Protein AF-A0A6G1L1Z7-F1 (afdb_monomer)

Solvent-accessible surface area (backbone atoms only — not comparable to full-atom values): 13722 Å² total; per-residue (Å²): 134,85,86,72,78,58,72,73,43,71,79,92,41,74,68,27,50,48,53,51,44,67,66,32,68,73,22,75,42,75,43,45,49,78,70,51,66,79,45,85,76,69,54,38,60,37,87,100,38,77,62,28,28,44,32,25,37,35,35,29,55,52,51,46,53,51,53,53,50,53,50,50,61,66,66,78,62,77,57,76,72,63,57,79,75,38,98,73,37,77,60,56,53,51,36,52,49,52,49,51,50,52,52,49,44,67,71,71,45,50,70,43,73,34,27,30,45,69,41,87,88,78,69,44,81,40,76,48,90,83,59,86,71,89,75,79,77,58,65,67,56,51,52,58,47,70,76,60,64,85,87,63,92,75,70,90,84,61,79,71,87,76,59,97,82,64,84,63,75,75,85,77,80,89,78,80,83,88,83,75,72,54,85,84,43,44,70,62,48,56,58,52,62,76,76,54,56,79,79,57,54,59,60,61,74,77,49,89,83,62,97,79,80,74,136

Sequence (215 aa):
MDYSKTKFQGRPSAKNNEAWSDLILRGLTRISADEAAPMHNKTMPIPDDPEHYIISLAVFHQLHCLNAIRFAVWNETMDVEKEAQHHETKISHLDHCVDLLRQALMCAADITPFVWARDPRDGKLHGITTTAHTCRDWDPIEQWAANRPIVTGFNVTKPIETDPLGWGGFQYVMDYGEITDWEAQRDDYEAWAKVKTHEQHLRGHVGYLDKTNYP

Radius of gyration: 23.26 Å; Cα contacts (8 Å, |Δi|>4): 171; chains: 1; bounding box: 53×42×66 Å

InterPro domains:
  IPR021765 Mycotoxin biosynthesis protein UstYa-like [PF11807] (4-147)
  IPR021765 Mycotoxin biosynthesis protein UstYa-like [PTHR33365] (5-148)

Structure (mmCIF, N/CA/C/O backbone):
data_AF-A0A6G1L1Z7-F1
#
_entry.id   AF-A0A6G1L1Z7-F1
#
loop_
_atom_site.group_PDB
_atom_site.id
_atom_site.type_symbol
_atom_site.label_atom_id
_atom_site.label_alt_id
_atom_site.label_comp_id
_atom_site.label_asym_id
_atom_site.label_entity_id
_atom_site.label_seq_id
_atom_site.pdbx_PDB_ins_code
_atom_site.Cartn_x
_atom_site.Cartn_y
_atom_site.Cartn_z
_atom_site.occupancy
_atom_site.B_iso_or_equiv
_atom_site.auth_seq_id
_atom_site.auth_comp_id
_atom_site.auth_asym_id
_atom_site.auth_atom_id
_atom_site.pdbx_PDB_model_num
ATOM 1 N N . MET A 1 1 ? 6.581 14.123 -21.868 1.00 44.91 1 MET A N 1
ATOM 2 C CA . MET A 1 1 ? 6.444 13.390 -20.593 1.00 44.91 1 MET A CA 1
ATOM 3 C C . MET A 1 1 ? 7.393 14.027 -19.598 1.00 44.91 1 MET A C 1
ATOM 5 O O . MET A 1 1 ? 8.457 14.470 -20.014 1.00 44.91 1 MET A O 1
ATOM 9 N N . ASP A 1 2 ? 6.972 14.168 -18.346 1.00 45.50 2 ASP A N 1
ATOM 10 C CA . ASP A 1 2 ? 7.809 14.713 -17.277 1.00 45.50 2 ASP A CA 1
ATOM 11 C C . ASP A 1 2 ? 8.611 13.567 -16.644 1.00 45.50 2 ASP A C 1
ATOM 13 O O . ASP A 1 2 ? 8.021 12.606 -16.159 1.00 45.50 2 ASP A O 1
ATOM 17 N N . TYR A 1 3 ? 9.941 13.655 -16.697 1.00 56.62 3 TYR A N 1
ATOM 18 C CA . TYR A 1 3 ? 10.864 12.685 -16.089 1.00 56.62 3 TYR A CA 1
ATOM 19 C C . TYR A 1 3 ? 11.348 13.144 -14.705 1.00 56.62 3 TYR A C 1
ATOM 21 O O . TYR A 1 3 ? 12.321 12.612 -14.166 1.00 56.62 3 TYR A O 1
ATOM 29 N N . SER A 1 4 ? 10.717 14.175 -14.133 1.00 68.38 4 SER A N 1
ATOM 30 C CA . SER A 1 4 ? 11.064 14.675 -12.812 1.00 68.38 4 SER A CA 1
ATOM 31 C C . SER A 1 4 ? 10.709 13.663 -11.719 1.00 68.38 4 SER A C 1
ATOM 33 O O . SER A 1 4 ? 9.684 12.981 -11.755 1.00 68.38 4 SER A O 1
ATOM 35 N N . LYS A 1 5 ? 11.587 13.559 -10.716 1.00 79.44 5 LYS A N 1
ATOM 36 C CA . LYS A 1 5 ? 11.330 12.750 -9.521 1.00 79.44 5 LYS A CA 1
ATOM 37 C C . LYS A 1 5 ? 10.177 13.357 -8.726 1.00 79.44 5 LYS A C 1
ATOM 39 O O . LYS A 1 5 ? 10.155 14.567 -8.480 1.00 79.44 5 LYS A O 1
ATOM 44 N N . THR A 1 6 ? 9.265 12.521 -8.240 1.00 88.38 6 THR A N 1
ATOM 45 C CA . THR A 1 6 ? 8.214 12.970 -7.323 1.00 88.38 6 THR A CA 1
ATOM 46 C C . THR A 1 6 ? 8.798 13.342 -5.957 1.00 88.38 6 THR A C 1
ATOM 48 O O . THR A 1 6 ? 9.917 12.972 -5.597 1.00 88.38 6 THR A O 1
ATOM 51 N N . LYS A 1 7 ? 8.016 14.049 -5.130 1.00 91.94 7 LYS A N 1
ATOM 52 C CA . LYS A 1 7 ? 8.428 14.423 -3.762 1.00 91.94 7 LYS A CA 1
ATOM 53 C C . LYS A 1 7 ? 8.667 13.231 -2.816 1.00 91.94 7 LYS A C 1
ATOM 55 O O . LYS A 1 7 ? 9.134 13.450 -1.702 1.00 91.94 7 LYS A O 1
ATOM 60 N N . PHE A 1 8 ? 8.312 12.012 -3.227 1.00 91.19 8 PHE A N 1
ATOM 61 C CA . PHE A 1 8 ? 8.441 10.781 -2.438 1.00 91.19 8 PHE A CA 1
ATOM 62 C C . PHE A 1 8 ? 9.720 9.993 -2.748 1.00 91.19 8 PHE A C 1
ATOM 64 O O . PHE A 1 8 ? 10.083 9.104 -1.975 1.00 91.19 8 PHE A O 1
ATOM 71 N N . GLN A 1 9 ? 10.391 10.337 -3.847 1.00 87.75 9 GLN A N 1
ATOM 72 C CA . GLN A 1 9 ? 11.598 9.687 -4.346 1.00 87.75 9 GLN A CA 1
ATOM 73 C C . GLN A 1 9 ? 12.880 10.288 -3.745 1.00 87.75 9 GLN A C 1
ATOM 75 O O . GLN A 1 9 ? 12.882 11.357 -3.120 1.00 87.75 9 GLN A O 1
ATOM 80 N N . GLY A 1 10 ? 13.990 9.594 -3.967 1.00 83.75 10 GLY A N 1
ATOM 81 C CA . GLY A 1 10 ? 15.336 9.955 -3.553 1.00 83.75 10 GLY A CA 1
ATOM 82 C C . GLY A 1 10 ? 15.689 9.517 -2.134 1.00 83.75 10 GLY A C 1
ATOM 83 O O . GLY A 1 10 ? 14.838 9.101 -1.336 1.00 83.75 10 GLY A O 1
ATOM 84 N N . ARG A 1 11 ? 16.979 9.681 -1.809 1.00 84.25 11 ARG A N 1
ATOM 85 C CA . ARG A 1 11 ? 17.544 9.345 -0.499 1.00 84.25 11 ARG A CA 1
ATOM 86 C C . ARG A 1 11 ? 16.689 9.926 0.630 1.00 84.25 11 ARG A C 1
ATOM 88 O O . ARG A 1 11 ? 16.252 11.079 0.515 1.00 84.25 11 ARG A O 1
ATOM 95 N N . PRO A 1 12 ? 16.440 9.175 1.720 1.00 86.81 12 PRO A N 1
ATOM 96 C CA . PRO A 1 12 ? 15.747 9.697 2.883 1.00 86.81 12 PRO A CA 1
ATOM 97 C C . PRO A 1 12 ? 16.310 11.042 3.333 1.00 86.81 12 PRO A C 1
ATOM 99 O O . PRO A 1 12 ? 17.492 11.185 3.632 1.00 86.81 12 PRO A O 1
ATOM 102 N N . SER A 1 13 ? 15.434 12.037 3.334 1.00 85.12 13 SER A N 1
ATOM 103 C CA . SER A 1 13 ? 15.688 13.433 3.663 1.00 85.12 13 SER A CA 1
ATOM 104 C C . SER A 1 13 ? 14.514 13.957 4.483 1.00 85.12 13 SER A C 1
ATOM 106 O O . SER A 1 13 ? 13.432 13.372 4.464 1.00 85.12 13 SER A O 1
ATOM 108 N N . ALA A 1 14 ? 14.689 15.080 5.180 1.00 87.06 14 ALA A N 1
ATOM 109 C CA . ALA A 1 14 ? 13.599 15.677 5.954 1.00 87.06 14 ALA A CA 1
ATOM 110 C C . ALA A 1 14 ? 12.336 15.892 5.094 1.00 87.06 14 ALA A C 1
ATOM 112 O O . ALA A 1 14 ? 11.250 15.477 5.482 1.00 87.06 14 ALA A O 1
ATOM 113 N N . LYS A 1 15 ? 12.505 16.427 3.877 1.00 88.62 15 LYS A N 1
ATOM 114 C CA . LYS A 1 15 ? 11.406 16.751 2.958 1.00 88.62 15 LYS A CA 1
ATOM 115 C C . LYS A 1 15 ? 10.608 15.525 2.508 1.00 88.62 15 LYS A C 1
ATOM 117 O O . LYS A 1 15 ? 9.382 15.538 2.557 1.00 88.62 15 LYS A O 1
ATOM 122 N N . ASN A 1 16 ? 11.276 14.477 2.021 1.00 90.38 16 ASN A N 1
ATOM 123 C CA . ASN A 1 16 ? 10.544 13.299 1.546 1.00 90.38 16 ASN A CA 1
ATOM 124 C C . ASN A 1 16 ? 10.035 12.439 2.713 1.00 90.38 16 ASN A C 1
ATOM 126 O O . ASN A 1 16 ? 8.958 11.863 2.600 1.00 90.38 16 ASN A O 1
ATOM 130 N N . ASN A 1 17 ? 10.717 12.419 3.862 1.00 90.69 17 ASN A N 1
ATOM 131 C CA . ASN A 1 17 ? 10.216 11.745 5.061 1.00 90.69 17 ASN A CA 1
ATOM 132 C C . ASN A 1 17 ? 8.958 12.422 5.620 1.00 90.69 17 ASN A C 1
ATOM 134 O O . ASN A 1 17 ? 8.046 11.722 6.057 1.00 90.69 17 ASN A O 1
ATOM 138 N N . GLU A 1 18 ? 8.878 13.752 5.569 1.00 92.94 18 GLU A N 1
ATOM 139 C CA . GLU A 1 18 ? 7.664 14.504 5.904 1.00 92.94 18 GLU A CA 1
ATOM 140 C C . GLU A 1 18 ? 6.529 14.154 4.936 1.00 92.94 18 GLU A C 1
ATOM 142 O O . GLU A 1 18 ? 5.460 13.741 5.374 1.00 92.94 18 GLU A O 1
ATOM 147 N N . ALA A 1 19 ? 6.789 14.174 3.622 1.00 94.44 19 ALA A N 1
ATOM 148 C CA . ALA A 1 19 ? 5.785 13.805 2.624 1.00 94.44 19 ALA A CA 1
ATOM 149 C C . ALA A 1 19 ? 5.227 12.382 2.828 1.00 94.44 19 ALA A C 1
ATOM 151 O O . ALA A 1 19 ? 4.020 12.172 2.700 1.00 94.44 19 ALA A O 1
ATOM 152 N N . TRP A 1 20 ? 6.088 11.409 3.147 1.00 94.25 20 TRP A N 1
ATOM 153 C CA . TRP A 1 20 ? 5.675 10.045 3.495 1.00 94.25 20 TRP A CA 1
ATOM 154 C C . TRP A 1 20 ? 4.895 9.990 4.813 1.00 94.25 20 TRP A C 1
ATOM 156 O O . TRP A 1 20 ? 3.874 9.308 4.886 1.00 94.25 20 TRP A O 1
ATOM 166 N N . SER A 1 21 ? 5.338 10.721 5.836 1.00 91.81 21 SER A N 1
ATOM 167 C CA . SER A 1 21 ? 4.656 10.770 7.134 1.00 91.81 21 SER A CA 1
ATOM 168 C C . SER A 1 21 ? 3.247 11.338 6.993 1.00 91.81 21 SER A C 1
ATOM 170 O O . SER A 1 21 ? 2.299 10.693 7.428 1.00 91.81 21 SER A O 1
ATOM 172 N N . ASP A 1 22 ? 3.081 12.465 6.301 1.00 91.94 22 ASP A N 1
ATOM 173 C CA . ASP A 1 22 ? 1.775 13.089 6.047 1.00 91.94 22 ASP A CA 1
ATOM 174 C C . ASP A 1 22 ? 0.797 12.152 5.333 1.00 91.94 22 ASP A C 1
ATOM 176 O O . ASP A 1 22 ? -0.411 12.178 5.587 1.00 91.94 22 ASP A O 1
ATOM 180 N N . LEU A 1 23 ? 1.321 11.326 4.424 1.00 91.38 23 LEU A N 1
ATOM 181 C CA . LEU A 1 23 ? 0.537 10.352 3.677 1.00 91.38 23 LEU A CA 1
ATOM 182 C C . LEU A 1 23 ? 0.049 9.201 4.574 1.00 91.38 23 LEU A C 1
ATOM 184 O O . LEU A 1 23 ? -1.088 8.759 4.428 1.00 91.38 23 LEU A O 1
ATOM 188 N N . ILE A 1 24 ? 0.890 8.728 5.499 1.00 89.69 24 ILE A N 1
ATOM 189 C CA . ILE A 1 24 ? 0.627 7.545 6.338 1.00 89.69 24 ILE A CA 1
ATOM 190 C C . ILE A 1 24 ? -0.120 7.898 7.632 1.00 89.69 24 ILE A C 1
ATOM 192 O O . ILE A 1 24 ? -0.931 7.104 8.106 1.00 89.69 24 ILE A O 1
ATOM 196 N N . LEU A 1 25 ? 0.122 9.081 8.209 1.00 78.75 25 LEU A N 1
ATOM 197 C CA . LEU A 1 25 ? -0.394 9.503 9.524 1.00 78.75 25 LEU A CA 1
ATOM 198 C C . LEU A 1 25 ? -1.925 9.482 9.626 1.00 78.75 25 LEU A C 1
ATOM 200 O O . LEU A 1 25 ? -2.470 9.395 10.721 1.00 78.75 25 LEU A O 1
ATOM 204 N N . ARG A 1 26 ? -2.625 9.503 8.490 1.00 76.25 26 ARG A N 1
ATOM 205 C CA . ARG A 1 26 ? -4.090 9.407 8.406 1.00 76.25 26 ARG A CA 1
ATOM 206 C C . ARG A 1 26 ? -4.620 7.977 8.581 1.00 76.25 26 ARG A C 1
ATOM 208 O O . ARG A 1 26 ? -5.821 7.760 8.486 1.00 76.25 26 ARG A O 1
ATOM 215 N N . GLY A 1 27 ? -3.732 7.006 8.801 1.00 75.94 27 GLY A N 1
ATOM 216 C CA . GLY A 1 27 ? -4.060 5.587 8.784 1.00 75.94 27 GLY A CA 1
ATOM 217 C C . GLY A 1 27 ? -4.794 5.072 10.010 1.00 75.94 27 GLY A C 1
ATOM 218 O O . GLY A 1 27 ? -5.687 4.246 9.848 1.00 75.94 27 GLY A O 1
ATOM 219 N N . LEU A 1 28 ? -4.454 5.521 11.219 1.00 85.62 28 LEU A N 1
ATOM 220 C CA . LEU A 1 28 ? -5.171 5.096 12.423 1.00 85.62 28 LEU A CA 1
ATOM 221 C C . LEU A 1 28 ? -6.490 5.856 12.525 1.00 85.62 28 LEU A C 1
ATOM 223 O O . LEU A 1 28 ? -6.507 7.081 12.602 1.00 85.62 28 LEU A O 1
ATOM 227 N N . THR A 1 29 ? -7.591 5.117 12.506 1.00 91.19 29 THR A N 1
ATOM 228 C CA . THR A 1 29 ? -8.950 5.658 12.522 1.00 91.19 29 THR A CA 1
ATOM 229 C C . THR A 1 29 ? -9.766 4.932 13.582 1.00 91.19 29 THR A C 1
ATOM 231 O O . THR A 1 29 ? -9.477 3.789 13.940 1.00 91.19 29 THR A O 1
ATOM 234 N N . ARG A 1 30 ? -10.790 5.602 14.103 1.00 93.81 30 ARG A N 1
ATOM 235 C CA . ARG A 1 30 ? -11.758 4.992 15.008 1.00 93.81 30 ARG A CA 1
ATOM 236 C C . ARG A 1 30 ? -13.119 4.877 14.340 1.00 93.81 30 ARG A C 1
ATOM 238 O O . ARG A 1 30 ? -13.493 5.760 13.573 1.00 93.81 30 ARG A O 1
ATOM 245 N N . ILE A 1 31 ? -13.837 3.821 14.679 1.00 96.12 31 ILE A N 1
ATOM 246 C CA . ILE A 1 31 ? -15.241 3.599 14.316 1.00 96.12 31 ILE A CA 1
ATOM 247 C C . ILE A 1 31 ? -16.056 3.384 15.588 1.00 96.12 31 ILE A C 1
ATOM 249 O O . ILE A 1 31 ? -15.495 3.029 16.624 1.00 96.12 31 ILE A O 1
ATOM 253 N N . SER A 1 32 ? -17.360 3.609 15.529 1.00 97.94 32 SER A N 1
ATOM 254 C CA . SER A 1 32 ? -18.279 3.321 16.632 1.00 97.94 32 SER A CA 1
ATOM 255 C C . SER A 1 32 ? -18.428 1.815 16.885 1.00 97.94 32 SER A C 1
ATOM 257 O O . SER A 1 32 ? -18.153 0.981 16.017 1.00 97.94 32 SER A O 1
ATOM 259 N N . ALA A 1 33 ? -18.906 1.454 18.075 1.00 96.88 33 ALA A N 1
ATOM 260 C CA . ALA A 1 33 ? -19.261 0.075 18.408 1.00 96.88 33 ALA A CA 1
ATOM 261 C C . ALA A 1 33 ? -20.296 -0.529 17.435 1.00 96.88 33 ALA A C 1
ATOM 263 O O . ALA A 1 33 ? -20.173 -1.700 17.072 1.00 96.88 33 ALA A O 1
ATOM 264 N N . ASP A 1 34 ? -21.262 0.267 16.966 1.00 97.56 34 ASP A N 1
ATOM 265 C CA . ASP A 1 34 ? -22.292 -0.170 16.013 1.00 97.56 34 ASP A CA 1
ATOM 266 C C . ASP A 1 34 ? -21.707 -0.478 14.626 1.00 97.56 34 ASP A C 1
ATOM 268 O O . ASP A 1 34 ? -22.104 -1.454 13.990 1.00 97.56 34 ASP A O 1
ATOM 272 N N . GLU A 1 35 ? -20.721 0.302 14.170 1.00 96.88 35 GLU A N 1
ATOM 273 C CA . GLU A 1 35 ? -19.977 0.031 12.931 1.00 96.88 35 GLU A CA 1
ATOM 274 C C . GLU A 1 35 ? -19.063 -1.197 13.066 1.00 96.88 35 GLU A C 1
ATOM 276 O O . GLU A 1 35 ? -18.898 -1.959 12.111 1.00 96.88 35 GLU A O 1
ATOM 281 N N . ALA A 1 36 ? -18.489 -1.421 14.253 1.00 96.12 36 ALA A N 1
ATOM 282 C CA . ALA A 1 36 ? -17.604 -2.552 14.528 1.00 96.12 36 ALA A CA 1
ATOM 283 C C . ALA A 1 36 ? -18.356 -3.886 14.696 1.00 96.12 36 ALA A C 1
ATOM 285 O O . ALA A 1 36 ? -17.856 -4.945 14.302 1.00 96.12 36 ALA A O 1
ATOM 286 N N . ALA A 1 37 ? -19.563 -3.859 15.267 1.00 95.81 37 ALA A N 1
ATOM 287 C CA . ALA A 1 37 ? -20.367 -5.044 15.563 1.00 95.81 37 ALA A CA 1
ATOM 288 C C . ALA A 1 37 ? -20.555 -6.004 14.363 1.00 95.81 37 ALA A C 1
ATOM 290 O O . ALA A 1 37 ? -20.287 -7.205 14.533 1.00 95.81 37 ALA A O 1
ATOM 291 N N . PRO A 1 38 ? -20.939 -5.539 13.153 1.00 94.81 38 PRO A N 1
ATOM 292 C CA . PRO A 1 38 ? -21.152 -6.410 11.997 1.00 94.81 38 PRO A CA 1
ATOM 293 C C . PRO A 1 38 ? -19.860 -6.845 11.288 1.00 94.81 38 PRO A C 1
ATOM 295 O O . PRO A 1 38 ? -19.928 -7.687 10.393 1.00 94.81 38 PRO A O 1
ATOM 298 N N . MET A 1 39 ? -18.685 -6.312 11.650 1.00 92.75 39 MET A N 1
ATOM 299 C CA . MET A 1 39 ? -17.430 -6.652 10.970 1.00 92.75 39 MET A CA 1
ATOM 300 C C . MET A 1 39 ? -17.106 -8.143 11.099 1.00 92.75 39 MET A C 1
ATOM 302 O O . MET A 1 39 ? -17.214 -8.725 12.182 1.00 92.75 39 MET A O 1
ATOM 306 N N . HIS A 1 40 ? -16.659 -8.754 10.000 1.00 89.88 40 HIS A N 1
ATOM 307 C CA . HIS A 1 40 ? -16.190 -10.140 10.004 1.00 89.88 40 HIS A CA 1
ATOM 308 C C . HIS A 1 40 ? -14.899 -10.283 10.823 1.00 89.88 40 HIS A C 1
ATOM 310 O O . HIS A 1 40 ? -14.848 -11.043 11.789 1.00 89.88 40 HIS A O 1
ATOM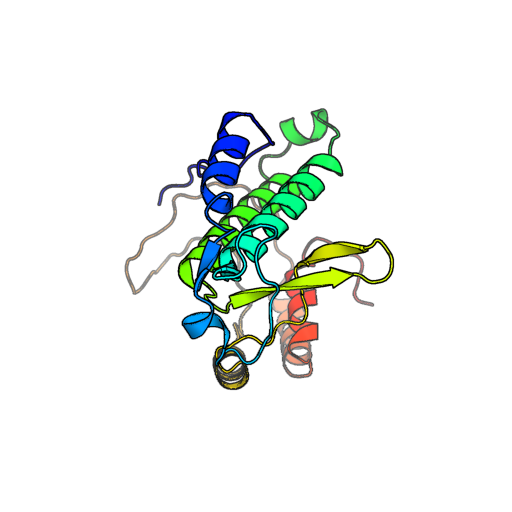 316 N N . ASN A 1 41 ? -13.881 -9.490 10.477 1.00 90.12 41 ASN A N 1
ATOM 317 C CA . ASN A 1 41 ? -12.647 -9.394 11.248 1.00 90.12 41 ASN A CA 1
ATOM 318 C C . ASN A 1 41 ? -12.915 -8.532 12.487 1.00 90.12 41 ASN A C 1
ATOM 320 O O . ASN A 1 41 ? -13.321 -7.378 12.359 1.00 90.12 41 ASN A O 1
ATOM 324 N N . LYS A 1 42 ? -12.719 -9.083 13.686 1.00 92.25 42 LYS A N 1
ATOM 325 C CA . LYS A 1 42 ? -12.923 -8.343 14.938 1.00 92.25 42 LYS A CA 1
ATOM 326 C C . LYS A 1 42 ? -11.694 -7.506 15.280 1.00 92.25 42 LYS A C 1
ATOM 328 O O . LYS A 1 42 ? -10.570 -7.900 14.985 1.00 92.25 42 LYS A O 1
ATOM 333 N N . THR A 1 43 ? -11.928 -6.367 15.921 1.00 94.56 43 THR A N 1
ATOM 334 C CA . THR A 1 43 ? -10.882 -5.457 16.397 1.00 94.56 43 THR A CA 1
ATOM 335 C C . THR A 1 43 ? -11.110 -5.103 17.865 1.00 94.56 43 THR A C 1
ATOM 337 O O . THR A 1 43 ? -12.104 -5.515 18.466 1.00 94.56 43 THR A O 1
ATOM 340 N N . MET A 1 44 ? -10.189 -4.342 18.445 1.00 94.00 44 MET A N 1
ATOM 341 C CA . MET A 1 44 ? -10.221 -3.964 19.854 1.00 94.00 44 MET A CA 1
ATOM 342 C C . MET A 1 44 ? -10.884 -2.598 20.084 1.00 94.00 44 MET A C 1
ATOM 344 O O . MET A 1 44 ? -10.689 -1.684 19.273 1.00 94.00 44 MET A O 1
ATOM 348 N N . PRO A 1 45 ? -11.598 -2.425 21.213 1.00 94.62 45 PRO A N 1
ATOM 349 C CA . PRO A 1 45 ? -11.992 -1.104 21.682 1.00 94.62 45 PRO A CA 1
ATOM 350 C C . PRO A 1 45 ? -10.755 -0.266 22.029 1.00 94.62 45 PRO A C 1
ATOM 352 O O . PRO A 1 45 ? -9.700 -0.803 22.396 1.00 94.62 45 PRO A O 1
ATOM 355 N N . ILE A 1 46 ? -10.886 1.053 21.929 1.00 92.75 46 ILE A N 1
ATOM 356 C CA . ILE A 1 46 ? -9.845 1.999 22.330 1.00 92.75 46 ILE A CA 1
ATOM 357 C C . ILE A 1 46 ? -9.750 2.002 23.865 1.00 92.75 46 ILE A C 1
ATOM 359 O O . ILE A 1 46 ? -10.776 2.122 24.539 1.00 92.75 46 ILE A O 1
ATOM 363 N N . PRO A 1 47 ? -8.545 1.868 24.455 1.00 88.62 47 PRO A N 1
ATOM 364 C CA . PRO A 1 47 ? -8.369 2.067 25.891 1.00 88.62 47 PRO A CA 1
ATOM 365 C C . PRO A 1 47 ? -8.917 3.434 26.314 1.00 88.62 47 PRO A C 1
ATOM 367 O O . PRO A 1 47 ? -8.614 4.434 25.675 1.00 88.62 47 PRO A O 1
ATOM 370 N N . ASP A 1 48 ? -9.728 3.457 27.369 1.00 92.88 48 ASP A N 1
ATOM 371 C CA . ASP A 1 48 ? -10.401 4.657 27.890 1.00 92.88 48 ASP A CA 1
ATOM 372 C C . ASP A 1 48 ? -11.494 5.271 26.977 1.00 92.88 48 ASP A C 1
ATOM 374 O O . ASP A 1 48 ? -12.096 6.276 27.347 1.00 92.88 48 ASP A O 1
ATOM 378 N N . ASP A 1 49 ? -11.823 4.643 25.839 1.00 92.75 49 ASP A N 1
ATOM 379 C CA . ASP A 1 49 ? -12.927 5.026 24.938 1.00 92.75 49 ASP A CA 1
ATOM 380 C C . ASP A 1 49 ? -13.660 3.767 24.410 1.00 92.75 49 ASP A C 1
ATOM 382 O O . ASP A 1 49 ? -13.505 3.376 23.251 1.00 92.75 49 ASP A O 1
ATOM 386 N N . PRO A 1 50 ? -14.441 3.071 25.265 1.00 91.19 50 PRO A N 1
ATOM 387 C CA . PRO A 1 50 ? -15.030 1.767 24.940 1.00 91.19 50 PRO A CA 1
ATOM 388 C C . PRO A 1 50 ? -16.162 1.825 23.902 1.00 91.19 50 PRO A C 1
ATOM 390 O O . PRO A 1 50 ? -16.577 0.783 23.394 1.00 91.19 50 PRO A O 1
ATOM 393 N N . GLU A 1 51 ? -16.670 3.019 23.591 1.00 95.62 51 GLU A N 1
ATOM 394 C CA . GLU A 1 51 ? -17.677 3.233 22.545 1.00 95.62 51 GLU A CA 1
ATOM 395 C C . GLU A 1 51 ? -17.057 3.249 21.139 1.00 95.62 51 GLU A C 1
ATOM 397 O O . GLU A 1 51 ? -17.782 3.162 20.145 1.00 95.62 51 GLU A O 1
ATOM 402 N N . HIS A 1 52 ? -15.723 3.312 21.049 1.00 97.12 52 HIS A N 1
ATOM 403 C CA . HIS A 1 52 ? -14.990 3.368 19.794 1.00 97.12 52 HIS A CA 1
ATOM 404 C C . HIS A 1 52 ? -13.952 2.249 19.672 1.00 97.12 52 HIS A C 1
ATOM 406 O O . HIS A 1 52 ? -13.321 1.809 20.631 1.00 97.12 52 HIS A O 1
ATOM 412 N N . TYR A 1 53 ? -13.756 1.796 18.440 1.00 96.56 53 TYR A N 1
ATOM 413 C CA . TYR A 1 53 ? -12.910 0.668 18.076 1.00 96.56 53 TYR A CA 1
ATOM 414 C C . TYR A 1 53 ? -11.810 1.118 17.120 1.00 96.56 53 TYR A C 1
ATOM 416 O O . TYR A 1 53 ? -12.047 1.924 16.217 1.00 96.56 53 TYR A O 1
ATOM 424 N N . ILE A 1 54 ? -10.600 0.593 17.319 1.00 94.38 54 ILE A N 1
ATOM 425 C CA . ILE A 1 54 ? -9.429 0.942 16.506 1.00 94.38 54 ILE A CA 1
ATOM 426 C C . ILE A 1 54 ? -9.495 0.185 15.188 1.00 94.38 54 ILE A C 1
ATOM 428 O O . ILE A 1 54 ? -9.570 -1.043 15.176 1.00 94.38 54 ILE A O 1
ATOM 432 N N . ILE A 1 55 ? -9.358 0.900 14.079 1.00 93.50 55 ILE A N 1
ATOM 433 C CA . ILE A 1 55 ? -9.090 0.314 12.768 1.00 93.50 55 ILE A CA 1
ATOM 434 C C . ILE A 1 55 ? -8.009 1.111 12.033 1.00 93.50 55 ILE A C 1
ATOM 436 O O . ILE A 1 55 ? -7.608 2.209 12.421 1.00 93.50 55 ILE A O 1
ATOM 440 N N . SER A 1 56 ? -7.557 0.564 10.918 1.00 92.06 56 SER A N 1
ATOM 441 C CA . SER A 1 56 ? -6.957 1.330 9.832 1.00 92.06 56 SER A CA 1
ATOM 442 C C . SER A 1 56 ? -7.605 0.909 8.517 1.00 92.06 56 SER A C 1
ATOM 444 O O . SER A 1 56 ? -8.174 -0.175 8.444 1.00 92.06 56 SER A O 1
ATOM 446 N N . LEU A 1 57 ? -7.535 1.729 7.470 1.00 93.12 57 LEU A N 1
ATOM 447 C CA . LEU A 1 57 ? -7.775 1.210 6.121 1.00 93.12 57 LEU A CA 1
ATOM 448 C C . LEU A 1 57 ? -6.490 0.539 5.640 1.00 93.12 57 LEU A C 1
ATOM 450 O O . LEU A 1 57 ? -5.410 1.122 5.775 1.00 93.12 57 LEU A O 1
ATOM 454 N N . ALA A 1 58 ? -6.602 -0.664 5.078 1.00 93.69 58 ALA A N 1
ATOM 455 C CA . ALA A 1 58 ? -5.455 -1.473 4.669 1.00 93.69 58 ALA A CA 1
ATOM 456 C C . ALA A 1 58 ? -4.436 -0.701 3.811 1.00 93.69 58 ALA A C 1
ATOM 458 O O . ALA A 1 58 ? -3.234 -0.849 4.033 1.00 93.69 58 ALA A O 1
ATOM 459 N N . VAL A 1 59 ? -4.884 0.197 2.925 1.00 95.19 59 VAL A N 1
ATOM 460 C CA . VAL A 1 59 ? -4.012 1.064 2.111 1.00 95.19 59 VAL A CA 1
ATOM 461 C C . VAL A 1 59 ? -3.000 1.865 2.932 1.00 95.19 59 VAL A C 1
ATOM 463 O O . VAL A 1 59 ? -1.844 1.990 2.531 1.00 95.19 59 VAL A O 1
ATOM 466 N N . PHE A 1 60 ? -3.365 2.371 4.110 1.00 94.94 60 PHE A N 1
ATOM 467 C CA . PHE A 1 60 ? -2.429 3.136 4.934 1.00 94.94 60 PHE A CA 1
ATOM 468 C C . PHE A 1 60 ? -1.388 2.240 5.603 1.00 94.94 60 PHE A C 1
ATOM 470 O O . PHE A 1 60 ? -0.225 2.632 5.705 1.00 94.94 60 PHE A O 1
ATOM 477 N N . HIS A 1 61 ? -1.766 1.022 6.004 1.00 92.69 61 HIS A N 1
ATOM 478 C CA . HIS A 1 61 ? -0.803 0.043 6.506 1.00 92.69 61 HIS A CA 1
ATOM 479 C C . HIS A 1 61 ? 0.132 -0.444 5.387 1.00 92.69 61 HIS A C 1
ATOM 481 O O . HIS A 1 61 ? 1.340 -0.528 5.588 1.00 92.69 61 HIS A O 1
ATOM 487 N N . GLN A 1 62 ? -0.390 -0.661 4.176 1.00 95.25 62 GLN A N 1
ATOM 488 C CA . GLN A 1 62 ? 0.405 -0.994 2.988 1.00 95.25 62 GLN A CA 1
ATOM 489 C C . GLN A 1 62 ? 1.427 0.113 2.673 1.00 95.25 62 GLN A C 1
ATOM 491 O O . GLN A 1 62 ? 2.603 -0.175 2.456 1.00 95.25 62 GLN A O 1
ATOM 496 N N . LEU A 1 63 ? 1.014 1.385 2.722 1.00 96.50 63 LEU A N 1
ATOM 497 C CA . LEU A 1 63 ? 1.906 2.537 2.545 1.00 96.50 63 LEU A CA 1
ATOM 498 C C . LEU A 1 63 ? 2.948 2.651 3.669 1.00 96.50 63 LEU A C 1
ATOM 500 O O . LEU A 1 63 ? 4.107 2.968 3.396 1.00 96.50 63 LEU A O 1
ATOM 504 N N . HIS A 1 64 ? 2.571 2.359 4.918 1.00 93.56 64 HIS A N 1
ATOM 505 C CA . HIS A 1 64 ? 3.499 2.286 6.049 1.00 93.56 64 HIS A CA 1
ATOM 506 C C . HIS A 1 64 ? 4.585 1.225 5.825 1.00 93.56 64 HIS A C 1
ATOM 508 O O . HIS A 1 64 ? 5.775 1.531 5.936 1.00 93.56 64 HIS A O 1
ATOM 514 N N . CYS A 1 65 ? 4.191 0.006 5.447 1.00 93.38 65 CYS A N 1
ATOM 515 C CA . CYS A 1 65 ? 5.117 -1.078 5.122 1.00 93.38 65 CYS A CA 1
ATOM 516 C C . CYS A 1 65 ? 6.017 -0.720 3.933 1.00 93.38 65 CYS A C 1
ATOM 518 O O . CYS A 1 65 ? 7.224 -0.954 3.983 1.00 93.38 65 CYS A O 1
ATOM 520 N N . LEU A 1 66 ? 5.466 -0.095 2.890 1.00 96.19 66 LEU A N 1
ATOM 521 C CA . LEU A 1 66 ? 6.243 0.343 1.732 1.00 96.19 66 LEU A CA 1
ATOM 522 C C . LEU A 1 66 ? 7.298 1.397 2.111 1.00 96.19 66 LEU A C 1
ATOM 524 O O . LEU A 1 66 ? 8.420 1.344 1.612 1.00 96.19 66 LEU A O 1
ATOM 528 N N . ASN A 1 67 ? 6.993 2.307 3.041 1.00 94.56 67 ASN A N 1
ATOM 529 C CA . ASN A 1 67 ? 7.986 3.251 3.562 1.00 94.56 67 ASN A CA 1
ATOM 530 C C . ASN A 1 67 ? 9.071 2.553 4.404 1.00 94.56 67 ASN A C 1
ATOM 532 O O . ASN A 1 67 ? 10.230 2.957 4.358 1.00 94.56 67 ASN A O 1
ATOM 536 N N . ALA A 1 68 ? 8.746 1.480 5.133 1.00 92.00 68 ALA A N 1
ATOM 537 C CA . ALA A 1 68 ? 9.760 0.671 5.816 1.00 92.00 68 ALA A CA 1
ATOM 538 C C . ALA A 1 68 ? 10.708 -0.015 4.813 1.00 92.00 68 ALA A C 1
ATOM 540 O O . ALA A 1 68 ? 11.926 0.029 4.989 1.00 92.00 68 ALA A O 1
ATOM 541 N N . ILE A 1 69 ? 10.168 -0.560 3.715 1.00 92.12 69 ILE A N 1
ATOM 542 C CA . ILE A 1 69 ? 10.961 -1.121 2.607 1.00 92.12 69 ILE A CA 1
ATOM 543 C C . ILE A 1 69 ? 11.846 -0.041 1.979 1.00 92.12 69 ILE A C 1
ATOM 545 O O . ILE A 1 69 ? 13.030 -0.277 1.758 1.00 92.12 69 ILE A O 1
ATOM 549 N N . ARG A 1 70 ? 11.311 1.165 1.755 1.00 91.81 70 ARG A N 1
ATOM 550 C CA . ARG A 1 70 ? 12.086 2.315 1.268 1.00 91.81 70 ARG A CA 1
ATOM 551 C C . ARG A 1 70 ? 13.313 2.581 2.143 1.00 91.81 70 ARG A C 1
ATOM 553 O O . ARG A 1 70 ? 14.400 2.778 1.610 1.00 91.81 70 ARG A O 1
ATOM 560 N N . PHE A 1 71 ? 13.167 2.577 3.468 1.00 88.12 71 PHE A N 1
ATOM 561 C CA . PHE A 1 71 ? 14.315 2.737 4.365 1.00 88.12 71 PHE A CA 1
ATOM 562 C C . PHE A 1 71 ? 15.302 1.571 4.266 1.00 88.12 71 PHE A C 1
ATOM 564 O O . PHE A 1 71 ? 16.499 1.829 4.230 1.00 88.12 71 PHE A O 1
ATOM 571 N N . ALA A 1 72 ? 14.833 0.323 4.175 1.00 85.94 72 ALA A N 1
ATOM 572 C CA . ALA A 1 72 ? 15.708 -0.842 4.016 1.00 85.94 72 ALA A CA 1
ATOM 573 C C . ALA A 1 72 ? 16.546 -0.762 2.728 1.00 85.94 72 ALA A C 1
ATOM 575 O O . ALA A 1 72 ? 17.767 -0.906 2.785 1.00 85.94 72 ALA A O 1
ATOM 576 N N . VAL A 1 73 ? 15.912 -0.414 1.602 1.00 82.00 73 VAL A N 1
ATOM 577 C CA . VAL A 1 73 ? 16.580 -0.201 0.307 1.00 82.00 73 VAL A CA 1
ATOM 578 C C . VAL A 1 73 ? 17.701 0.827 0.421 1.00 82.00 73 VAL A C 1
ATOM 580 O O . VAL A 1 73 ? 18.780 0.601 -0.105 1.00 82.00 73 VAL A O 1
ATOM 583 N N . TRP A 1 74 ? 17.471 1.938 1.124 1.00 78.81 74 TRP A N 1
ATOM 584 C CA . TRP A 1 74 ? 18.476 2.991 1.285 1.00 78.81 74 TRP A CA 1
ATOM 585 C C . TRP A 1 74 ? 19.516 2.712 2.383 1.00 78.81 74 TRP A C 1
ATOM 587 O O . TRP A 1 74 ? 20.562 3.359 2.392 1.00 78.81 74 TRP A O 1
ATOM 597 N N . ASN A 1 75 ? 19.246 1.788 3.310 1.00 75.12 75 ASN A N 1
ATOM 598 C CA . ASN A 1 75 ? 20.126 1.468 4.438 1.00 75.12 75 ASN A CA 1
ATOM 599 C C . ASN A 1 75 ? 21.138 0.356 4.108 1.00 75.12 75 ASN A C 1
ATOM 601 O O . ASN A 1 75 ? 22.262 0.393 4.599 1.00 75.12 75 ASN A O 1
ATOM 605 N N . GLU A 1 76 ? 20.776 -0.616 3.264 1.00 57.75 76 GLU A N 1
ATOM 606 C CA . GLU A 1 76 ? 21.651 -1.754 2.925 1.00 57.75 76 GLU A CA 1
ATOM 607 C C . GLU A 1 76 ? 22.686 -1.449 1.826 1.00 57.75 76 GLU A C 1
ATOM 609 O O . GLU A 1 76 ? 23.629 -2.214 1.633 1.00 57.75 76 GLU A O 1
ATOM 614 N N . THR A 1 77 ? 22.553 -0.338 1.097 1.00 54.34 77 THR A N 1
ATOM 615 C CA . THR A 1 77 ? 23.253 -0.150 -0.188 1.00 54.34 77 THR A CA 1
ATOM 616 C C . THR A 1 77 ? 24.375 0.889 -0.202 1.00 54.34 77 THR A C 1
ATOM 618 O O . THR A 1 77 ? 24.843 1.247 -1.283 1.00 54.34 77 THR A O 1
ATOM 621 N N . MET A 1 78 ? 24.820 1.427 0.934 1.00 54.91 78 MET A N 1
ATOM 622 C CA . MET A 1 78 ? 25.674 2.621 0.888 1.00 54.91 78 MET A CA 1
ATOM 623 C C . MET A 1 78 ? 27.179 2.337 0.857 1.00 54.91 78 MET A C 1
ATOM 625 O O . MET A 1 78 ? 27.844 2.295 1.888 1.00 54.91 78 MET A O 1
ATOM 629 N N . ASP A 1 79 ? 27.706 2.296 -0.368 1.00 54.81 79 ASP A N 1
ATOM 630 C CA . ASP A 1 79 ? 28.978 2.933 -0.716 1.00 54.81 79 ASP A CA 1
ATOM 631 C C . ASP A 1 79 ? 28.659 4.208 -1.520 1.00 54.81 79 ASP A C 1
ATOM 633 O O . ASP A 1 79 ? 28.215 4.148 -2.670 1.00 54.81 79 ASP A O 1
ATOM 637 N N . VAL A 1 80 ? 28.794 5.367 -0.870 1.00 56.00 80 VAL A N 1
ATOM 638 C CA . VAL A 1 80 ? 28.347 6.686 -1.365 1.00 56.00 80 VAL A CA 1
ATOM 639 C C . VAL A 1 80 ? 29.058 7.079 -2.669 1.00 56.00 80 VAL A C 1
ATOM 641 O O . VAL A 1 80 ? 28.513 7.827 -3.478 1.00 56.00 80 VAL A O 1
ATOM 644 N N . GLU A 1 81 ? 30.259 6.549 -2.903 1.00 52.81 81 GLU A N 1
ATOM 645 C CA . GLU A 1 81 ? 31.085 6.878 -4.069 1.00 52.81 81 GLU A CA 1
ATOM 646 C C . GLU A 1 81 ? 30.589 6.208 -5.359 1.00 52.81 81 GLU A C 1
ATOM 648 O O . GLU A 1 81 ? 30.690 6.797 -6.436 1.00 52.81 81 GLU A O 1
ATOM 653 N N . LYS A 1 82 ? 29.972 5.022 -5.265 1.00 50.09 82 LYS A N 1
ATOM 654 C CA . LYS A 1 82 ? 29.423 4.306 -6.433 1.00 50.09 82 LYS A CA 1
ATOM 655 C C . LYS A 1 82 ? 28.121 4.908 -6.951 1.00 50.09 82 LYS A C 1
ATOM 657 O O . LYS A 1 82 ? 27.803 4.750 -8.128 1.00 50.09 82 LYS A O 1
ATOM 662 N N . GLU A 1 83 ? 27.372 5.610 -6.101 1.00 51.88 83 GLU A N 1
ATOM 663 C CA . GLU A 1 83 ? 26.128 6.277 -6.500 1.00 51.88 83 GLU A CA 1
ATOM 664 C C . GLU A 1 83 ? 26.389 7.478 -7.418 1.00 51.88 83 GLU A C 1
ATOM 666 O O . GLU A 1 83 ? 25.635 7.718 -8.356 1.00 51.88 83 GLU A O 1
ATOM 671 N N . ALA A 1 84 ? 27.498 8.191 -7.209 1.00 51.84 84 ALA A N 1
ATOM 672 C CA . ALA A 1 84 ? 27.862 9.356 -8.013 1.00 51.84 84 ALA A CA 1
ATOM 673 C C . ALA A 1 84 ? 28.291 9.008 -9.454 1.00 51.84 84 ALA A C 1
ATOM 675 O O . ALA A 1 84 ? 28.317 9.894 -10.306 1.00 51.84 84 ALA A O 1
ATOM 676 N N . GLN A 1 85 ? 28.634 7.744 -9.729 1.00 44.62 85 GLN A N 1
ATOM 677 C CA . GLN A 1 85 ? 29.198 7.304 -11.013 1.00 44.62 85 GLN A CA 1
ATOM 678 C C . GLN A 1 85 ? 28.179 6.660 -11.966 1.00 44.62 85 GLN A C 1
ATOM 680 O O . GLN A 1 85 ? 28.494 6.467 -13.138 1.00 44.62 85 GLN A O 1
ATOM 685 N N . HIS A 1 86 ? 26.964 6.339 -11.506 1.00 44.78 86 HIS A N 1
ATOM 686 C CA . HIS A 1 86 ? 25.968 5.627 -12.311 1.00 44.78 86 HIS A CA 1
ATOM 687 C C . HIS A 1 86 ? 24.613 6.340 -12.298 1.00 44.78 86 HIS A C 1
ATOM 689 O O . HIS A 1 86 ? 23.976 6.477 -11.255 1.00 44.78 86 HIS A O 1
ATOM 695 N N . HIS A 1 87 ? 24.144 6.752 -13.479 1.00 48.16 87 HIS A N 1
ATOM 696 C CA . HIS A 1 87 ? 22.846 7.411 -13.660 1.00 48.16 87 HIS A CA 1
ATOM 697 C C . HIS A 1 87 ? 21.650 6.484 -13.342 1.00 48.16 87 HIS A C 1
ATOM 699 O O . HIS A 1 87 ? 20.604 6.960 -12.898 1.00 48.16 87 HIS A O 1
ATOM 705 N N . GLU A 1 88 ? 21.838 5.161 -13.446 1.00 55.69 88 GLU A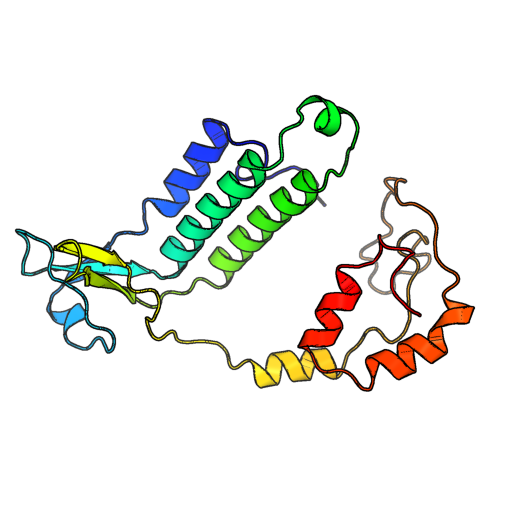 N 1
ATOM 706 C CA . GLU A 1 88 ? 20.894 4.127 -13.005 1.00 55.69 88 GLU A CA 1
ATOM 707 C C . GLU A 1 88 ? 21.573 3.109 -12.087 1.00 55.69 88 GLU A C 1
ATOM 709 O O . GLU A 1 88 ? 21.933 1.996 -12.467 1.00 55.69 88 GLU A O 1
ATOM 714 N N . THR A 1 89 ? 21.765 3.480 -10.825 1.00 63.03 89 THR A N 1
ATOM 715 C CA . THR A 1 89 ? 22.087 2.476 -9.811 1.00 63.03 89 THR A CA 1
ATOM 716 C C . THR A 1 89 ? 20.894 1.543 -9.593 1.00 63.03 89 THR A C 1
ATOM 718 O O . THR A 1 89 ? 19.737 1.934 -9.773 1.00 63.03 89 THR A O 1
ATOM 721 N N . LYS A 1 90 ? 21.153 0.333 -9.076 1.00 68.44 90 LYS A N 1
ATOM 722 C CA . LYS A 1 90 ? 20.100 -0.541 -8.519 1.00 68.44 90 LYS A CA 1
ATOM 723 C C . LYS A 1 90 ? 19.166 0.227 -7.569 1.00 68.44 90 LYS A C 1
ATOM 725 O O . LYS A 1 90 ? 17.975 -0.045 -7.530 1.00 68.44 90 LYS A O 1
ATOM 730 N N . ILE A 1 91 ? 19.700 1.216 -6.850 1.00 73.00 91 ILE A N 1
ATOM 731 C CA . ILE A 1 91 ? 18.950 2.079 -5.935 1.00 73.00 91 ILE A CA 1
ATOM 732 C C . ILE A 1 91 ? 18.021 3.019 -6.703 1.00 73.00 91 ILE A C 1
ATOM 734 O O . ILE A 1 91 ? 16.859 3.118 -6.340 1.00 73.00 91 ILE A O 1
ATOM 738 N N . SER A 1 92 ? 18.489 3.678 -7.769 1.00 71.81 92 SER A N 1
ATOM 739 C CA . SER A 1 92 ? 17.654 4.566 -8.596 1.00 71.81 92 SER A CA 1
ATOM 740 C C . SER A 1 92 ? 16.443 3.827 -9.180 1.00 71.81 92 SER A C 1
ATOM 742 O O . SER A 1 92 ? 15.326 4.348 -9.159 1.00 71.81 92 SER A O 1
ATOM 744 N N . HIS A 1 93 ? 16.648 2.581 -9.623 1.00 78.62 93 HIS A N 1
ATOM 745 C CA . HIS A 1 93 ? 15.568 1.708 -10.083 1.00 78.62 93 HIS A CA 1
ATOM 746 C C . HIS A 1 93 ? 14.605 1.338 -8.942 1.00 78.62 93 HIS A C 1
ATOM 748 O O . HIS A 1 93 ? 13.401 1.564 -9.035 1.00 78.62 93 HIS A O 1
ATOM 754 N N . LEU A 1 94 ? 15.125 0.844 -7.812 1.00 83.12 94 LEU A N 1
ATOM 755 C CA . LEU A 1 94 ? 14.296 0.501 -6.650 1.00 83.12 94 LEU A CA 1
ATOM 756 C C . LEU A 1 94 ? 13.531 1.711 -6.086 1.00 83.12 94 LEU A C 1
ATOM 758 O O . LEU A 1 94 ? 12.393 1.567 -5.648 1.00 83.12 94 LEU A O 1
ATOM 762 N N . ASP A 1 95 ? 14.118 2.904 -6.130 1.00 81.50 95 ASP A N 1
ATOM 763 C CA . ASP A 1 95 ? 13.525 4.148 -5.643 1.00 81.50 95 ASP A CA 1
ATOM 764 C C . ASP A 1 95 ? 12.299 4.565 -6.467 1.00 81.50 95 ASP A C 1
ATOM 766 O O . ASP A 1 95 ? 11.254 4.886 -5.895 1.00 81.50 95 ASP A O 1
ATOM 770 N N . HIS A 1 96 ? 12.367 4.500 -7.802 1.00 85.81 96 HIS A N 1
ATOM 771 C CA . HIS A 1 96 ? 11.168 4.737 -8.609 1.00 85.81 96 HIS A CA 1
ATOM 772 C C . HIS A 1 96 ? 10.166 3.580 -8.517 1.00 85.81 96 HIS A C 1
ATOM 774 O O . HIS A 1 96 ? 8.967 3.836 -8.588 1.00 85.81 96 HIS A O 1
ATOM 780 N N . CYS A 1 97 ? 10.610 2.334 -8.293 1.00 89.31 97 CYS A N 1
ATOM 781 C CA . CYS A 1 97 ? 9.711 1.197 -8.059 1.00 89.31 97 CYS A CA 1
ATOM 782 C C . CYS A 1 97 ? 8.893 1.394 -6.779 1.00 89.31 97 CYS A C 1
ATOM 784 O O . CYS A 1 97 ? 7.689 1.150 -6.771 1.00 89.31 97 CYS A O 1
ATOM 786 N N . VAL A 1 98 ? 9.517 1.898 -5.711 1.00 93.19 98 VAL A N 1
ATOM 787 C CA . VAL A 1 98 ? 8.816 2.287 -4.481 1.00 93.19 98 VAL A CA 1
ATOM 788 C C . VAL A 1 98 ? 7.754 3.348 -4.778 1.00 93.19 98 VAL A C 1
ATOM 790 O O . VAL A 1 98 ? 6.624 3.225 -4.306 1.00 93.19 98 VAL A O 1
ATOM 793 N N . ASP A 1 99 ? 8.066 4.373 -5.574 1.00 92.81 99 ASP A N 1
ATOM 794 C CA . ASP A 1 99 ? 7.073 5.399 -5.906 1.00 92.81 99 ASP A CA 1
ATOM 795 C C . ASP A 1 99 ? 5.961 4.882 -6.833 1.00 92.81 99 ASP A C 1
ATOM 797 O O . ASP A 1 99 ? 4.794 5.214 -6.630 1.00 92.81 99 ASP A O 1
ATOM 801 N N . LEU A 1 100 ? 6.286 4.013 -7.791 1.00 93.44 100 LEU A N 1
ATOM 802 C CA . LEU A 1 100 ? 5.311 3.329 -8.643 1.00 93.44 100 LEU A CA 1
ATOM 803 C C . LEU A 1 100 ? 4.325 2.513 -7.798 1.00 93.44 100 LEU A C 1
ATOM 805 O O . LEU A 1 100 ? 3.111 2.636 -7.966 1.00 93.44 100 LEU A O 1
ATOM 809 N N . LEU A 1 101 ? 4.833 1.726 -6.845 1.00 97.12 101 LEU A N 1
ATOM 810 C CA . LEU A 1 101 ? 4.004 0.956 -5.920 1.00 97.12 101 LEU A CA 1
ATOM 811 C C . LEU A 1 101 ? 3.154 1.872 -5.038 1.00 97.12 101 LEU A C 1
ATOM 813 O O . LEU A 1 101 ? 1.966 1.614 -4.870 1.00 97.12 101 LEU A O 1
ATOM 817 N N . ARG A 1 102 ? 3.706 2.983 -4.533 1.00 97.06 102 ARG A N 1
ATOM 818 C CA . ARG A 1 102 ? 2.940 3.980 -3.765 1.00 97.06 102 ARG A CA 1
ATOM 819 C C . ARG A 1 102 ? 1.755 4.503 -4.578 1.00 97.06 102 ARG A C 1
ATOM 821 O O . ARG A 1 102 ? 0.643 4.580 -4.058 1.00 97.06 102 ARG A O 1
ATOM 828 N N . GLN A 1 103 ? 1.981 4.857 -5.842 1.00 95.88 103 GLN A N 1
ATOM 829 C CA . GLN A 1 103 ? 0.927 5.328 -6.743 1.00 95.88 103 GLN A CA 1
ATOM 830 C C . GLN A 1 103 ? -0.120 4.240 -7.008 1.00 95.88 103 GLN A C 1
ATOM 832 O O . GLN A 1 103 ? -1.315 4.523 -6.931 1.00 95.88 103 GLN A O 1
ATOM 837 N N . ALA A 1 104 ? 0.304 2.997 -7.246 1.00 97.06 104 ALA A N 1
ATOM 838 C CA . ALA A 1 104 ? -0.597 1.865 -7.457 1.00 97.06 104 ALA A CA 1
ATOM 839 C C . ALA A 1 104 ? -1.468 1.574 -6.222 1.00 97.06 104 ALA A C 1
ATOM 841 O O . ALA A 1 104 ? -2.681 1.410 -6.359 1.00 97.06 104 ALA A O 1
ATOM 842 N N . LEU A 1 105 ? -0.881 1.589 -5.020 1.00 97.06 105 LEU A N 1
ATOM 843 C CA . LEU A 1 105 ? -1.603 1.419 -3.754 1.00 97.06 105 LEU A CA 1
ATOM 844 C C . LEU A 1 105 ? -2.644 2.521 -3.548 1.00 97.06 105 LEU A C 1
ATOM 846 O O . LEU A 1 105 ? -3.768 2.231 -3.156 1.00 97.06 105 LEU A O 1
ATOM 850 N N . MET A 1 106 ? -2.309 3.776 -3.853 1.00 95.56 106 MET A N 1
ATOM 851 C CA . MET A 1 106 ? -3.263 4.887 -3.760 1.00 95.56 106 MET A CA 1
ATOM 852 C C . MET A 1 106 ? -4.356 4.831 -4.834 1.00 95.56 106 MET A C 1
ATOM 854 O O . MET A 1 106 ? -5.475 5.261 -4.580 1.00 95.56 106 MET A O 1
ATOM 858 N N . CYS A 1 107 ? -4.038 4.322 -6.025 1.00 96.62 107 CYS A N 1
ATOM 859 C CA . CYS A 1 107 ? -4.982 4.197 -7.133 1.00 96.62 107 CYS A CA 1
ATOM 860 C C . CYS A 1 107 ? -5.994 3.066 -6.899 1.00 96.62 107 CYS A C 1
ATOM 862 O O . CYS A 1 107 ? -7.192 3.248 -7.103 1.00 96.62 107 CYS A O 1
ATOM 864 N N . ALA A 1 108 ? -5.521 1.898 -6.456 1.00 96.19 108 ALA A N 1
ATOM 865 C CA . ALA A 1 108 ? -6.377 0.750 -6.176 1.00 96.19 108 ALA A CA 1
ATOM 866 C C . ALA A 1 108 ? -7.056 0.827 -4.800 1.00 96.19 108 ALA A C 1
ATOM 868 O O . ALA A 1 108 ? -8.137 0.268 -4.659 1.00 96.19 108 ALA A O 1
ATOM 869 N N . ALA A 1 109 ? -6.414 1.499 -3.838 1.00 95.19 109 ALA A N 1
ATOM 870 C CA . ALA A 1 109 ? -6.843 1.767 -2.466 1.00 95.19 109 ALA A CA 1
ATOM 871 C C . ALA A 1 109 ? -7.663 0.643 -1.816 1.00 95.19 109 ALA A C 1
ATOM 873 O O . ALA A 1 109 ? -8.892 0.627 -1.869 1.00 95.19 109 ALA A O 1
ATOM 874 N N . ASP A 1 110 ? -6.979 -0.267 -1.124 1.00 94.56 110 ASP A N 1
ATOM 875 C CA . ASP A 1 110 ? -7.652 -1.264 -0.298 1.00 94.56 110 ASP A CA 1
ATOM 876 C C . ASP A 1 110 ? -8.248 -0.621 0.967 1.00 94.56 110 ASP A C 1
ATOM 878 O O . ASP A 1 110 ? -7.535 -0.190 1.879 1.00 94.56 110 ASP A O 1
ATOM 882 N N . ILE A 1 111 ? -9.578 -0.557 1.009 1.00 93.88 111 ILE A N 1
ATOM 883 C CA . ILE A 1 111 ? -10.360 0.010 2.115 1.00 93.88 111 ILE A CA 1
ATOM 884 C C . ILE A 1 111 ? -10.818 -1.043 3.132 1.00 93.88 111 ILE A C 1
ATOM 886 O O . ILE A 1 111 ? -11.619 -0.733 4.013 1.00 93.88 111 ILE A O 1
ATOM 890 N N . THR A 1 112 ? -10.335 -2.285 3.032 1.00 93.50 112 THR A N 1
ATOM 891 C CA . THR A 1 112 ? -10.609 -3.324 4.032 1.00 93.50 112 THR A CA 1
ATOM 892 C C . THR A 1 112 ? -10.180 -2.819 5.417 1.00 93.50 112 THR A C 1
ATOM 894 O O . THR A 1 112 ? -9.044 -2.348 5.558 1.00 93.50 112 THR A O 1
ATOM 897 N N . PRO A 1 113 ? -11.039 -2.917 6.452 1.00 93.19 113 PRO A N 1
ATOM 898 C CA . PRO A 1 113 ? -10.650 -2.579 7.813 1.00 93.19 113 PRO A CA 1
ATOM 899 C C . PRO A 1 113 ? -9.515 -3.486 8.291 1.00 93.19 113 PRO A C 1
ATOM 901 O O . PRO A 1 113 ? -9.705 -4.675 8.546 1.00 93.19 113 PRO A O 1
ATOM 904 N N . PHE A 1 114 ? -8.328 -2.911 8.417 1.00 92.75 114 PHE A N 1
ATOM 905 C CA . PHE A 1 114 ? -7.173 -3.527 9.038 1.00 92.75 114 PHE A CA 1
ATOM 906 C C . PHE A 1 114 ? -7.344 -3.462 10.559 1.00 92.75 114 PHE A C 1
ATOM 908 O O . PHE A 1 114 ? -7.434 -2.376 11.146 1.00 92.75 114 PHE A O 1
ATOM 915 N N . VAL A 1 115 ? -7.442 -4.633 11.185 1.00 94.06 115 VAL A N 1
ATOM 916 C CA . VAL A 1 115 ? -7.824 -4.768 12.596 1.00 94.06 115 VAL A CA 1
ATOM 917 C C . VAL A 1 115 ? -6.618 -4.917 13.512 1.00 94.06 115 VAL A C 1
ATOM 919 O O . VAL A 1 115 ? -5.512 -5.251 13.084 1.00 94.06 115 VAL A O 1
ATOM 922 N N . TRP A 1 116 ? -6.852 -4.686 14.799 1.00 93.12 116 TRP A N 1
ATOM 923 C CA . TRP A 1 116 ? -5.843 -4.775 15.842 1.00 93.12 116 TRP A CA 1
ATOM 924 C C . TRP A 1 116 ? -6.265 -5.793 16.892 1.00 93.12 116 TRP A C 1
ATOM 926 O O . TRP A 1 116 ? -7.443 -5.879 17.233 1.00 93.12 116 TRP A O 1
ATOM 936 N N . ALA A 1 117 ? -5.304 -6.531 17.442 1.00 92.00 117 ALA A N 1
ATOM 937 C CA . ALA A 1 117 ? -5.529 -7.403 18.589 1.00 92.00 117 ALA A CA 1
ATOM 938 C C . ALA A 1 117 ? -4.365 -7.320 19.576 1.00 92.00 117 ALA A C 1
ATOM 940 O O . ALA A 1 117 ? -3.267 -6.870 19.242 1.00 92.00 117 ALA A O 1
ATOM 941 N N . ARG A 1 118 ? -4.614 -7.745 20.817 1.00 90.31 118 ARG A N 1
ATOM 942 C CA . ARG A 1 118 ? -3.555 -7.859 21.818 1.00 90.31 118 ARG A CA 1
ATOM 943 C C . ARG A 1 118 ? -2.806 -9.169 21.613 1.00 90.31 118 ARG A C 1
ATOM 945 O O . ARG A 1 118 ? -3.420 -10.232 21.644 1.00 90.31 118 ARG A O 1
ATOM 952 N N . ASP A 1 119 ? -1.495 -9.093 21.433 1.00 87.88 119 ASP A N 1
ATOM 953 C CA . ASP A 1 119 ? -0.655 -10.282 21.356 1.00 87.88 119 ASP A 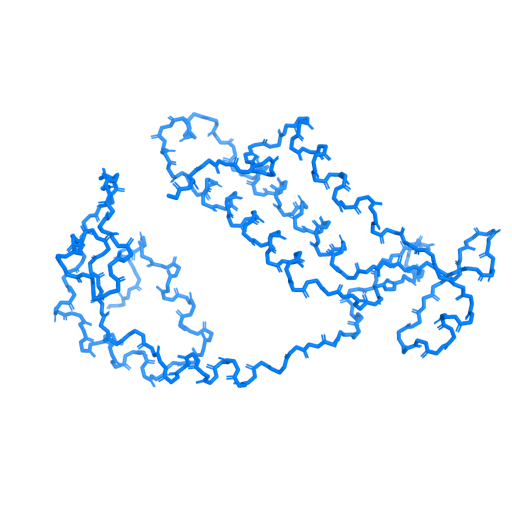CA 1
ATOM 954 C C . ASP A 1 119 ? -0.459 -10.853 22.770 1.00 87.88 119 ASP A C 1
ATOM 956 O O . ASP A 1 119 ? 0.006 -10.138 23.663 1.00 87.88 119 ASP A O 1
ATOM 960 N N . PRO A 1 120 ? -0.813 -12.125 23.023 1.00 89.44 120 PRO A N 1
ATOM 961 C CA . PRO A 1 120 ? -0.663 -12.728 24.344 1.00 89.44 120 PRO A CA 1
ATOM 962 C C . PRO A 1 120 ? 0.802 -12.896 24.777 1.00 89.44 120 PRO A C 1
ATOM 964 O O . PRO A 1 120 ? 1.056 -13.100 25.961 1.00 89.44 120 PRO A O 1
ATOM 967 N N . ARG A 1 12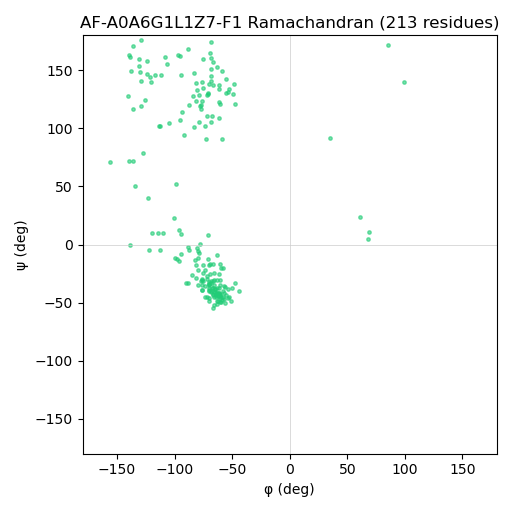1 ? 1.767 -12.825 23.850 1.00 92.25 121 ARG A N 1
ATOM 968 C CA . ARG A 1 121 ? 3.198 -13.029 24.127 1.00 92.25 121 ARG A CA 1
ATOM 969 C C . ARG A 1 121 ? 3.843 -11.826 24.805 1.00 92.25 121 ARG A C 1
ATOM 971 O O . ARG A 1 121 ? 4.691 -12.011 25.671 1.00 92.25 121 ARG A O 1
ATOM 978 N N . ASP A 1 122 ? 3.468 -10.612 24.405 1.00 93.12 122 ASP A N 1
ATOM 979 C CA . ASP A 1 122 ? 4.040 -9.366 24.936 1.00 93.12 122 ASP A CA 1
ATOM 980 C C . ASP A 1 122 ? 2.996 -8.424 25.557 1.00 93.12 122 ASP A C 1
ATOM 982 O O . ASP A 1 122 ? 3.347 -7.394 26.135 1.00 93.12 122 ASP A O 1
ATOM 986 N N . GLY A 1 123 ? 1.714 -8.775 25.456 1.00 88.25 123 GLY A N 1
ATOM 987 C CA . GLY A 1 123 ? 0.604 -7.994 25.971 1.00 88.25 123 GLY A CA 1
ATOM 988 C C . GLY A 1 123 ? 0.373 -6.685 25.221 1.00 88.25 123 GLY A C 1
ATOM 989 O O . GLY A 1 123 ? -0.405 -5.871 25.713 1.00 88.25 123 GLY A O 1
ATOM 990 N N . LYS A 1 124 ? 1.006 -6.434 24.072 1.00 89.25 124 LYS A N 1
ATOM 991 C CA . LYS A 1 124 ? 0.870 -5.181 23.311 1.00 89.25 124 LYS A CA 1
ATOM 992 C C . LYS A 1 124 ? -0.186 -5.302 22.220 1.00 89.25 124 LYS A C 1
ATOM 994 O O . LYS A 1 124 ? -0.613 -6.394 21.861 1.00 89.25 124 LYS A O 1
ATOM 999 N N . LEU A 1 125 ? -0.643 -4.155 21.724 1.00 87.25 125 LEU A N 1
ATOM 1000 C CA . LEU A 1 125 ? -1.568 -4.089 20.599 1.00 87.25 125 LEU A CA 1
ATOM 1001 C C . LEU A 1 125 ? -0.777 -4.177 19.288 1.00 87.25 125 LEU A C 1
ATOM 1003 O O . LEU A 1 125 ? 0.148 -3.393 19.080 1.00 87.25 125 LEU A O 1
ATOM 1007 N N . HIS A 1 126 ? -1.166 -5.096 18.410 1.00 90.00 126 HIS A N 1
ATOM 1008 C CA . HIS A 1 126 ? -0.538 -5.309 17.108 1.00 90.00 126 HIS A CA 1
ATOM 1009 C C . HIS A 1 126 ? -1.583 -5.346 16.001 1.00 90.00 126 HIS A C 1
ATOM 1011 O O . HIS A 1 126 ? -2.716 -5.787 16.207 1.00 90.00 126 HIS A O 1
ATOM 1017 N N . GLY A 1 127 ? -1.180 -4.884 14.821 1.00 88.62 127 GLY A N 1
ATOM 1018 C CA . GLY A 1 127 ? -1.963 -5.011 13.602 1.00 88.62 127 GLY A CA 1
ATOM 1019 C C . GLY A 1 127 ? -2.021 -6.459 13.124 1.00 88.62 127 GLY A C 1
ATOM 1020 O O . GLY A 1 127 ? -1.007 -7.156 13.146 1.00 88.62 127 GLY A O 1
ATOM 1021 N N . ILE A 1 128 ? -3.188 -6.913 12.672 1.00 90.19 128 ILE A N 1
ATOM 1022 C CA . ILE A 1 128 ? -3.386 -8.290 12.209 1.00 90.19 128 ILE A CA 1
ATOM 1023 C C . ILE A 1 128 ? -3.235 -8.366 10.691 1.00 90.19 128 ILE A C 1
ATOM 1025 O O . ILE A 1 128 ? -4.109 -7.958 9.927 1.00 90.19 128 ILE A O 1
ATOM 1029 N N . THR A 1 129 ? -2.121 -8.947 10.251 1.00 84.81 129 THR A N 1
ATOM 1030 C CA . THR A 1 129 ? -1.754 -9.072 8.830 1.00 84.81 129 THR A CA 1
ATOM 1031 C C . THR A 1 129 ? -2.467 -10.209 8.097 1.00 84.81 129 THR A C 1
ATOM 1033 O O . THR A 1 129 ? -2.340 -10.324 6.884 1.00 84.81 129 THR A O 1
ATOM 1036 N N . THR A 1 130 ? -3.244 -11.030 8.805 1.00 86.38 130 THR A N 1
ATOM 1037 C CA . THR A 1 130 ? -4.066 -12.116 8.241 1.00 86.38 130 THR A CA 1
ATOM 1038 C C . THR A 1 130 ? -5.539 -11.720 8.104 1.00 86.38 130 THR A C 1
ATOM 1040 O O . THR A 1 130 ? -6.422 -12.576 8.122 1.00 86.38 130 THR A O 1
ATOM 1043 N N . THR A 1 131 ? -5.818 -10.416 8.045 1.00 86.12 131 THR A N 1
ATOM 1044 C CA . THR A 1 131 ? -7.161 -9.872 7.815 1.00 86.12 131 THR A CA 1
ATOM 1045 C C . THR A 1 131 ? -7.664 -10.346 6.450 1.00 86.12 131 THR A C 1
ATOM 1047 O O . THR A 1 131 ? -6.929 -10.304 5.469 1.00 86.12 131 THR A O 1
ATOM 1050 N N . ALA A 1 132 ? -8.907 -10.817 6.364 1.00 88.94 132 ALA A N 1
ATOM 1051 C CA . ALA A 1 132 ? -9.501 -11.152 5.071 1.00 88.94 132 ALA A CA 1
ATOM 1052 C C . ALA A 1 132 ? -9.792 -9.875 4.263 1.00 88.94 132 ALA A C 1
ATOM 1054 O O . ALA A 1 132 ? -10.451 -8.971 4.780 1.00 88.94 132 ALA A O 1
ATOM 1055 N N . HIS A 1 133 ? -9.338 -9.831 3.008 1.00 90.50 133 HIS A N 1
ATOM 1056 C CA . HIS A 1 133 ? -9.501 -8.705 2.084 1.00 90.50 133 HIS A CA 1
ATOM 1057 C C . HIS A 1 133 ? -10.534 -9.010 0.997 1.00 90.50 133 HIS A C 1
ATOM 1059 O O . HIS A 1 133 ? -10.753 -10.168 0.638 1.00 90.50 133 HIS A O 1
ATOM 1065 N N . THR A 1 134 ? -11.142 -7.963 0.436 1.00 88.75 134 THR A N 1
ATOM 1066 C CA . THR A 1 134 ? -11.929 -8.088 -0.800 1.00 88.75 134 THR A CA 1
ATOM 1067 C C . THR A 1 134 ? -11.038 -7.767 -1.992 1.00 88.75 134 THR A C 1
ATOM 1069 O O . THR A 1 134 ? -10.604 -6.629 -2.159 1.00 88.75 134 THR A O 1
ATOM 1072 N N . CYS A 1 135 ? -10.774 -8.768 -2.826 1.00 91.25 135 CYS A N 1
ATOM 1073 C CA . CYS A 1 135 ? -9.877 -8.650 -3.971 1.00 91.25 135 CYS A CA 1
ATOM 1074 C C . CYS A 1 135 ? -10.645 -8.671 -5.294 1.00 91.25 135 CYS A C 1
ATOM 1076 O O . CYS A 1 135 ? -11.776 -9.152 -5.376 1.00 91.25 135 CYS A O 1
ATOM 1078 N N . ARG A 1 136 ? -9.993 -8.186 -6.356 1.00 92.88 136 ARG A N 1
ATOM 1079 C CA . ARG A 1 136 ? -10.403 -8.532 -7.720 1.00 92.88 136 ARG A CA 1
ATOM 1080 C C . ARG A 1 136 ? -10.100 -10.007 -7.958 1.00 92.88 136 ARG A C 1
ATOM 1082 O O . ARG A 1 136 ? -9.093 -10.505 -7.460 1.00 92.88 136 ARG A O 1
ATOM 1089 N N . ASP A 1 137 ? -10.954 -10.662 -8.732 1.00 94.50 137 ASP A N 1
ATOM 1090 C CA . ASP A 1 137 ? -10.673 -12.009 -9.209 1.00 94.50 137 ASP A CA 1
ATOM 1091 C C . ASP A 1 137 ? -9.404 -11.984 -10.075 1.00 94.50 137 ASP A C 1
ATOM 1093 O O . ASP A 1 137 ? -9.304 -11.194 -11.019 1.00 94.50 137 ASP A O 1
ATOM 1097 N N . TRP A 1 138 ? -8.413 -12.785 -9.690 1.00 94.06 138 TRP A N 1
ATOM 1098 C CA . TRP A 1 138 ? -7.096 -12.795 -10.319 1.00 94.06 138 TRP A CA 1
ATOM 1099 C C . TRP A 1 138 ? -7.100 -13.587 -11.624 1.00 94.06 138 TRP A C 1
ATOM 1101 O O . TRP A 1 138 ? -6.436 -13.188 -12.582 1.00 94.06 138 TRP A O 1
ATOM 1111 N N . ASP A 1 139 ? -7.887 -14.659 -11.692 1.00 95.69 139 ASP A N 1
ATOM 1112 C CA . ASP A 1 139 ? -7.823 -15.613 -12.797 1.00 95.69 139 ASP A CA 1
ATOM 1113 C C . ASP A 1 139 ? -8.162 -14.961 -14.149 1.00 95.69 139 ASP A C 1
ATOM 1115 O O . ASP A 1 139 ? -7.401 -15.145 -15.102 1.00 95.69 139 ASP A O 1
ATOM 1119 N N . PRO A 1 140 ? -9.210 -14.120 -14.282 1.00 97.31 140 PRO A N 1
ATOM 1120 C CA . PRO A 1 140 ? -9.488 -13.441 -15.547 1.00 97.31 140 PRO A CA 1
ATOM 1121 C C . PRO A 1 140 ? -8.403 -12.432 -15.952 1.00 97.31 140 PRO A C 1
ATOM 1123 O O . PRO A 1 140 ? -8.191 -12.205 -17.145 1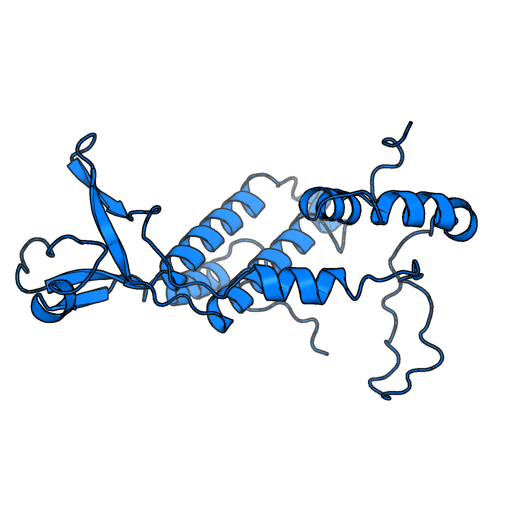.00 97.31 140 PRO A O 1
ATOM 1126 N N . ILE A 1 141 ? -7.725 -11.811 -14.979 1.00 94.38 141 ILE A N 1
ATOM 1127 C CA . ILE A 1 141 ? -6.648 -10.840 -15.229 1.00 94.38 141 ILE A CA 1
ATOM 1128 C C . ILE A 1 141 ? -5.431 -11.569 -15.796 1.00 94.38 141 ILE A C 1
ATOM 1130 O O . ILE A 1 141 ? -4.879 -11.162 -16.821 1.00 94.38 141 ILE A O 1
ATOM 1134 N N . GLU A 1 142 ? -5.049 -12.668 -15.151 1.00 93.81 142 GLU A N 1
ATOM 1135 C CA . GLU A 1 142 ? -3.943 -13.524 -15.570 1.00 93.81 142 GLU A CA 1
ATOM 1136 C C . GLU A 1 142 ? -4.205 -14.105 -16.963 1.00 93.81 142 GLU A C 1
ATOM 1138 O O . GLU A 1 142 ? -3.394 -13.917 -17.871 1.00 93.81 142 GLU A O 1
ATOM 1143 N N . GLN A 1 143 ? -5.395 -14.671 -17.186 1.00 94.31 143 GLN A N 1
ATOM 1144 C CA . GLN A 1 143 ? -5.785 -15.240 -18.477 1.00 94.31 143 GLN A CA 1
ATOM 1145 C C . GLN A 1 143 ? -5.796 -14.198 -19.597 1.00 94.31 143 GLN A C 1
ATOM 1147 O O . GLN A 1 143 ? -5.433 -14.496 -20.739 1.00 94.31 143 GLN A O 1
ATOM 1152 N N . TRP A 1 144 ? -6.223 -12.963 -19.317 1.00 96.44 144 TRP A N 1
ATOM 1153 C CA . TRP A 1 144 ? -6.191 -11.897 -20.317 1.00 96.44 144 TRP A CA 1
ATOM 1154 C C . TRP A 1 144 ? -4.760 -11.610 -20.790 1.00 96.44 144 TRP A C 1
ATOM 1156 O O . TRP A 1 144 ? -4.554 -11.446 -22.000 1.00 96.44 144 TRP A O 1
ATOM 1166 N N . ALA A 1 145 ? -3.798 -11.587 -19.860 1.00 92.88 145 ALA A N 1
ATOM 1167 C CA . ALA A 1 145 ? -2.384 -11.353 -20.139 1.00 92.88 145 ALA A CA 1
ATOM 1168 C C . ALA A 1 145 ? -1.732 -12.557 -20.836 1.00 92.88 145 ALA A C 1
ATOM 1170 O O . ALA A 1 145 ? -1.068 -12.390 -21.858 1.00 92.88 145 ALA A O 1
ATOM 1171 N N . ALA A 1 146 ? -1.991 -13.773 -20.348 1.00 88.12 146 ALA A N 1
ATOM 1172 C CA . ALA A 1 146 ? -1.458 -15.013 -20.911 1.00 88.12 146 ALA A CA 1
ATOM 1173 C C . ALA A 1 146 ? -1.882 -15.243 -22.372 1.00 88.12 146 ALA A C 1
ATOM 1175 O O . ALA A 1 146 ? -1.129 -15.809 -23.157 1.00 88.12 146 ALA A O 1
ATOM 1176 N N . ASN A 1 147 ? -3.063 -14.756 -22.769 1.00 93.38 147 ASN A N 1
ATOM 1177 C CA . ASN A 1 147 ? -3.547 -14.827 -24.152 1.00 93.38 147 ASN A CA 1
ATOM 1178 C C . ASN A 1 147 ? -2.964 -13.741 -25.080 1.00 93.38 147 ASN A C 1
ATOM 1180 O O . ASN A 1 147 ? -3.294 -13.710 -26.266 1.00 93.38 147 ASN A O 1
ATOM 1184 N N . ARG A 1 148 ? -2.147 -12.816 -24.558 1.00 92.50 148 ARG A N 1
ATOM 1185 C CA . ARG A 1 148 ? -1.551 -11.691 -25.302 1.00 92.50 148 ARG A CA 1
ATOM 1186 C C . ARG A 1 148 ? -0.054 -11.533 -24.997 1.00 92.50 148 ARG A C 1
ATOM 1188 O O . ARG A 1 148 ? 0.376 -10.424 -24.674 1.00 92.50 148 ARG A O 1
ATOM 1195 N N . PRO A 1 149 ? 0.754 -12.607 -25.077 1.00 87.31 149 PRO A N 1
ATOM 1196 C CA . PRO A 1 149 ? 2.173 -12.486 -24.808 1.00 87.31 149 PRO A CA 1
ATOM 1197 C C . PRO A 1 149 ? 2.847 -11.671 -25.912 1.00 87.31 149 PRO A C 1
ATOM 1199 O O . PRO A 1 149 ? 2.440 -11.693 -27.078 1.00 87.31 149 PRO A O 1
ATOM 1202 N N . ILE A 1 150 ? 3.931 -10.991 -25.551 1.00 79.94 150 ILE A N 1
ATOM 1203 C CA . ILE A 1 150 ? 4.877 -10.490 -26.541 1.00 79.94 150 ILE A CA 1
ATOM 1204 C C . ILE A 1 150 ? 5.564 -11.720 -27.147 1.00 79.94 150 ILE A C 1
ATOM 1206 O O . ILE A 1 150 ? 6.389 -12.358 -26.502 1.00 79.94 150 ILE A O 1
ATOM 1210 N N . VAL A 1 151 ? 5.189 -12.079 -28.375 1.00 77.25 151 VAL A N 1
ATOM 1211 C CA . VAL A 1 151 ? 5.741 -13.249 -29.089 1.00 77.25 151 VAL A CA 1
ATOM 1212 C C . VAL A 1 151 ? 7.013 -12.928 -29.875 1.00 77.25 151 VAL A C 1
ATOM 1214 O O . VAL A 1 151 ? 7.636 -13.817 -30.440 1.00 77.25 151 VAL A O 1
ATOM 1217 N N . THR A 1 152 ? 7.418 -11.660 -29.909 1.00 71.75 152 THR A N 1
ATOM 1218 C CA . THR A 1 152 ? 8.627 -11.202 -30.594 1.00 71.75 152 THR A CA 1
ATOM 1219 C C . THR A 1 152 ? 9.502 -10.418 -29.631 1.00 71.75 152 THR A C 1
ATOM 1221 O O . THR A 1 15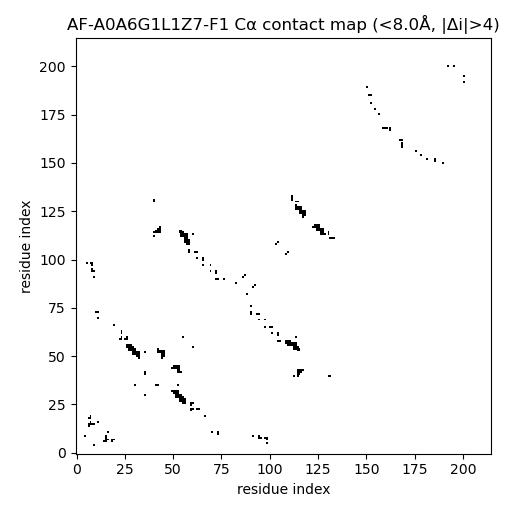2 ? 9.066 -9.400 -29.092 1.00 71.75 152 THR A O 1
ATOM 1224 N N . GLY A 1 153 ? 10.755 -10.828 -29.467 1.00 64.38 153 GLY A N 1
ATOM 1225 C CA . GLY A 1 153 ? 11.780 -9.974 -28.885 1.00 64.38 153 GLY A CA 1
ATOM 1226 C C . GLY A 1 153 ? 11.863 -8.663 -29.664 1.00 64.38 153 GLY A C 1
ATOM 1227 O O . GLY A 1 153 ? 11.684 -8.630 -30.884 1.00 64.38 153 GLY A O 1
ATOM 1228 N N . PHE A 1 154 ? 12.082 -7.567 -28.950 1.00 67.31 154 PHE A N 1
ATOM 1229 C CA . PHE A 1 154 ? 12.174 -6.241 -29.541 1.00 67.31 154 PHE A CA 1
ATOM 1230 C C . PHE A 1 154 ? 13.447 -5.550 -29.069 1.00 67.31 154 PHE A C 1
ATOM 1232 O O . PHE A 1 154 ? 13.859 -5.668 -27.916 1.00 67.31 154 PHE A O 1
ATOM 1239 N N . ASN A 1 155 ? 14.083 -4.826 -29.988 1.00 70.44 155 ASN A N 1
ATOM 1240 C CA . ASN A 1 155 ? 15.252 -4.027 -29.673 1.00 70.44 155 ASN A CA 1
ATOM 1241 C C . ASN A 1 155 ? 14.803 -2.724 -29.001 1.00 70.44 155 ASN A C 1
ATOM 1243 O O . ASN A 1 155 ? 14.328 -1.809 -29.674 1.00 70.44 155 ASN A O 1
ATOM 1247 N N . VAL A 1 156 ? 15.005 -2.637 -27.687 1.00 69.31 156 VAL A N 1
ATOM 1248 C CA . VAL A 1 156 ? 14.654 -1.472 -26.858 1.00 69.31 156 VAL A CA 1
ATOM 1249 C C . VAL A 1 156 ? 15.373 -0.179 -27.264 1.00 69.31 156 VAL A C 1
ATOM 1251 O O . VAL A 1 156 ? 14.928 0.903 -26.896 1.00 69.31 156 VAL A O 1
ATOM 1254 N N . THR A 1 157 ? 16.457 -0.266 -28.042 1.00 66.94 157 THR A N 1
ATOM 1255 C CA . THR A 1 157 ? 17.210 0.902 -28.528 1.00 66.94 157 THR A CA 1
ATOM 1256 C C . THR A 1 157 ? 16.835 1.316 -29.950 1.00 66.94 157 THR A C 1
ATOM 1258 O O . THR A 1 157 ? 17.207 2.407 -30.380 1.00 66.94 157 THR A O 1
ATOM 1261 N N . LYS A 1 158 ? 16.087 0.490 -30.699 1.00 68.81 158 LYS A N 1
ATOM 1262 C CA . LYS A 1 158 ? 15.757 0.794 -32.097 1.00 68.81 158 LYS A CA 1
ATOM 1263 C C . LYS A 1 158 ? 14.730 1.937 -32.181 1.00 68.81 158 LYS A C 1
ATOM 1265 O O . LYS A 1 158 ? 13.665 1.814 -31.575 1.00 68.81 158 LYS A O 1
ATOM 1270 N N . PRO A 1 159 ? 14.996 2.991 -32.981 1.00 68.25 159 PRO A N 1
ATOM 1271 C CA . PRO A 1 159 ? 14.022 4.022 -33.341 1.00 68.25 159 PRO A CA 1
ATOM 1272 C C . PRO A 1 159 ? 12.699 3.453 -33.836 1.00 68.25 159 PRO A C 1
ATOM 1274 O O . PRO A 1 159 ? 12.661 2.617 -34.739 1.00 68.25 159 PRO A O 1
ATOM 1277 N N . ILE A 1 160 ? 11.601 3.945 -33.260 1.00 71.69 160 ILE A N 1
ATOM 1278 C CA . ILE A 1 160 ? 10.262 3.722 -33.801 1.00 71.69 160 ILE A CA 1
ATOM 1279 C C . ILE A 1 160 ? 10.134 4.591 -35.054 1.00 71.69 160 ILE A C 1
ATOM 1281 O O . ILE A 1 160 ? 9.959 5.804 -34.969 1.00 71.69 160 ILE A O 1
ATOM 1285 N N . GLU A 1 161 ? 10.261 3.965 -36.220 1.00 73.12 161 GLU A N 1
ATOM 1286 C CA . GLU A 1 161 ? 10.171 4.642 -37.521 1.00 73.12 161 GLU A CA 1
ATOM 1287 C C . GLU A 1 161 ? 8.719 4.955 -37.911 1.00 73.12 161 GLU A C 1
ATOM 1289 O O . GLU A 1 161 ? 8.448 5.957 -38.570 1.00 73.12 161 GLU A O 1
ATOM 1294 N N . THR A 1 162 ? 7.774 4.116 -37.479 1.00 74.25 162 THR A N 1
ATOM 1295 C CA . THR A 1 162 ? 6.342 4.273 -37.747 1.00 74.25 162 THR A CA 1
ATOM 1296 C C . THR A 1 162 ? 5.535 3.996 -36.486 1.00 74.25 162 THR A C 1
ATOM 1298 O O . THR A 1 162 ? 5.527 2.868 -35.994 1.00 74.25 162 THR A O 1
ATOM 1301 N N . ASP A 1 163 ? 4.826 5.009 -35.996 1.00 76.56 163 ASP A N 1
ATOM 1302 C CA . ASP A 1 163 ? 3.848 4.895 -34.914 1.00 76.56 163 ASP A CA 1
ATOM 1303 C C . ASP A 1 163 ? 2.445 5.176 -35.481 1.00 76.56 163 ASP A C 1
ATOM 1305 O O . ASP A 1 163 ? 2.102 6.340 -35.711 1.00 76.56 163 ASP A O 1
ATOM 1309 N N . PRO A 1 164 ? 1.626 4.137 -35.730 1.00 78.81 164 PRO A N 1
ATOM 1310 C CA . PRO A 1 164 ? 0.285 4.287 -36.294 1.00 78.81 164 PRO A CA 1
ATOM 1311 C C . PRO A 1 164 ? -0.670 5.142 -35.451 1.00 78.81 164 PRO A C 1
ATOM 1313 O O . PRO A 1 164 ? -1.669 5.625 -35.982 1.00 78.81 164 PRO A O 1
ATOM 1316 N N . LEU A 1 165 ? -0.395 5.318 -34.154 1.00 84.19 165 LEU A N 1
ATOM 1317 C CA . LEU A 1 165 ? -1.211 6.136 -33.252 1.00 84.19 165 LEU A CA 1
ATOM 1318 C C . LEU A 1 165 ? -0.686 7.569 -33.116 1.00 84.19 165 LEU A C 1
ATOM 1320 O O . LEU A 1 165 ? -1.366 8.414 -32.534 1.00 84.19 165 LEU A O 1
ATOM 1324 N N . GLY A 1 166 ? 0.496 7.858 -33.665 1.00 68.94 166 GLY A N 1
ATOM 1325 C CA . GLY A 1 166 ? 1.096 9.190 -33.641 1.00 68.94 166 GLY A CA 1
ATOM 1326 C C . GLY A 1 166 ? 1.369 9.723 -32.231 1.00 68.94 166 GLY A C 1
ATOM 1327 O O . GLY A 1 166 ? 1.429 10.938 -32.050 1.00 68.94 166 GLY A O 1
ATOM 1328 N N . TRP A 1 167 ? 1.520 8.849 -31.233 1.00 72.44 167 TRP A N 1
ATOM 1329 C CA . TRP A 1 167 ? 1.929 9.215 -29.871 1.00 72.44 167 TRP A CA 1
ATOM 1330 C C . TRP A 1 167 ? 3.393 9.665 -29.812 1.00 72.44 167 TRP A C 1
ATOM 1332 O O . TRP A 1 167 ? 3.770 10.402 -28.902 1.00 72.44 167 TRP A O 1
ATOM 1342 N N . GLY A 1 168 ? 4.158 9.344 -30.856 1.00 53.97 168 GLY A N 1
ATOM 1343 C CA . GLY A 1 168 ? 5.294 10.134 -31.305 1.00 53.97 168 GLY A CA 1
ATOM 1344 C C . GLY A 1 168 ? 6.642 9.606 -30.834 1.00 53.97 168 GLY A C 1
ATOM 1345 O O . GLY A 1 168 ? 6.819 9.178 -29.697 1.00 53.97 168 GLY A O 1
ATOM 1346 N N . GLY A 1 169 ? 7.601 9.682 -31.760 1.00 49.59 169 GLY A N 1
ATOM 1347 C CA . GLY A 1 169 ? 8.997 9.318 -31.577 1.00 49.59 169 GLY A CA 1
ATOM 1348 C C . GLY A 1 169 ? 9.646 9.998 -30.374 1.00 49.59 169 GLY A C 1
ATOM 1349 O O . GLY A 1 169 ? 9.522 11.202 -30.145 1.00 49.59 169 GLY A O 1
ATOM 1350 N N . PHE A 1 170 ? 10.365 9.192 -29.606 1.00 50.81 170 PHE A N 1
ATOM 1351 C CA . PHE A 1 170 ? 11.104 9.630 -28.437 1.00 50.81 170 PHE A CA 1
ATOM 1352 C C . PHE A 1 170 ? 12.384 10.365 -28.869 1.00 50.81 170 PHE A C 1
ATOM 1354 O O . PHE A 1 170 ? 13.119 9.892 -29.737 1.00 50.81 170 PHE A O 1
ATOM 1361 N N . GLN A 1 171 ? 12.688 11.511 -28.248 1.00 42.12 171 GLN A N 1
ATOM 1362 C CA . GLN A 1 171 ? 14.068 11.999 -28.212 1.00 42.12 171 GLN A CA 1
ATOM 1363 C C . GLN A 1 171 ? 14.864 11.020 -27.346 1.00 42.12 171 GLN A C 1
ATOM 1365 O O . GLN A 1 171 ? 14.634 10.922 -26.143 1.00 42.12 171 GLN A O 1
ATOM 1370 N N . TYR A 1 172 ? 15.753 10.263 -27.983 1.00 43.41 172 TYR A N 1
ATOM 1371 C CA . TYR A 1 172 ? 16.616 9.293 -27.325 1.00 43.41 172 TYR A CA 1
ATOM 1372 C C . TYR A 1 172 ? 17.526 9.978 -26.302 1.00 43.41 172 TYR A C 1
ATOM 1374 O O . TYR A 1 172 ? 18.356 10.814 -26.661 1.00 43.41 172 TYR A O 1
ATOM 1382 N N . VAL A 1 173 ? 17.420 9.567 -25.038 1.00 37.62 173 VAL A N 1
ATOM 1383 C CA . VAL A 1 173 ? 18.569 9.576 -24.130 1.00 37.62 173 VAL A CA 1
ATOM 1384 C C . VAL A 1 173 ? 19.312 8.275 -24.426 1.00 37.62 173 VAL A C 1
ATOM 1386 O O . VAL A 1 173 ? 18.846 7.190 -24.094 1.00 37.62 173 VAL A O 1
ATOM 1389 N N . MET A 1 174 ? 20.398 8.383 -25.189 1.00 33.62 174 MET A N 1
ATOM 1390 C CA . MET A 1 174 ? 21.240 7.258 -25.597 1.00 33.62 174 MET A CA 1
ATOM 1391 C C . MET A 1 174 ? 22.057 6.770 -24.401 1.00 33.62 174 MET A C 1
ATOM 1393 O O . MET A 1 174 ? 23.152 7.281 -24.187 1.00 33.62 174 MET A O 1
ATOM 1397 N N . ASP A 1 175 ? 21.552 5.806 -23.634 1.00 39.62 175 ASP A N 1
ATOM 1398 C CA . ASP A 1 175 ? 22.416 5.016 -22.751 1.00 39.62 175 ASP A CA 1
ATOM 1399 C C . ASP A 1 175 ? 21.813 3.648 -22.412 1.00 39.62 175 ASP A C 1
ATOM 1401 O O . ASP A 1 175 ? 21.383 3.421 -21.290 1.00 39.62 175 ASP A O 1
ATOM 1405 N N . TYR A 1 176 ? 21.756 2.723 -23.378 1.00 41.78 176 TYR A N 1
ATOM 1406 C CA . TYR A 1 176 ? 21.582 1.303 -23.054 1.00 41.78 176 TYR A CA 1
ATOM 1407 C C . TYR A 1 176 ? 22.440 0.427 -23.968 1.00 41.78 176 TYR A C 1
ATOM 1409 O O . TYR A 1 176 ? 22.425 0.569 -25.192 1.00 41.78 176 TYR A O 1
ATOM 1417 N N . GLY A 1 177 ? 23.223 -0.441 -23.321 1.00 38.03 177 GLY A N 1
ATOM 1418 C CA . GLY A 1 177 ? 24.222 -1.328 -23.912 1.00 38.03 177 GLY A CA 1
ATOM 1419 C C . GLY A 1 177 ? 23.666 -2.455 -24.789 1.00 38.03 177 GLY A C 1
ATOM 1420 O O . GLY A 1 177 ? 22.462 -2.646 -24.935 1.00 38.03 177 GLY A O 1
ATOM 1421 N N . GLU A 1 178 ? 24.608 -3.170 -25.401 1.00 38.09 178 GLU A N 1
ATOM 1422 C CA . GLU A 1 178 ? 24.452 -4.053 -26.561 1.00 38.09 178 GLU A CA 1
ATOM 1423 C C . GLU A 1 178 ? 23.458 -5.222 -26.422 1.00 38.09 178 GLU A C 1
ATOM 1425 O O . GLU A 1 178 ? 23.272 -5.825 -25.366 1.00 38.09 178 GLU A O 1
ATOM 1430 N N . ILE A 1 179 ? 22.878 -5.568 -27.575 1.00 45.97 179 ILE A N 1
ATOM 1431 C CA . ILE A 1 179 ? 21.864 -6.597 -27.828 1.00 45.97 179 ILE A CA 1
ATOM 1432 C C . ILE A 1 179 ? 22.505 -7.987 -27.949 1.00 45.97 179 ILE A C 1
ATOM 1434 O O . ILE A 1 179 ? 23.522 -8.157 -28.620 1.00 45.97 179 ILE A O 1
ATOM 1438 N N . THR A 1 180 ? 21.861 -8.997 -27.362 1.00 49.91 180 THR A N 1
ATOM 1439 C CA . THR A 1 180 ? 22.071 -10.419 -27.680 1.00 49.91 180 THR A CA 1
ATOM 1440 C C . THR A 1 180 ? 21.378 -10.782 -28.995 1.00 49.91 180 THR A C 1
ATOM 1442 O O . THR A 1 180 ? 20.258 -10.337 -29.231 1.00 49.91 180 THR A O 1
ATOM 1445 N N . ASP A 1 181 ? 22.020 -11.603 -29.830 1.00 49.38 181 ASP A N 1
ATOM 1446 C CA . ASP A 1 181 ? 21.509 -12.077 -31.126 1.00 49.38 181 ASP A CA 1
ATOM 1447 C C . ASP A 1 181 ? 20.173 -12.838 -30.980 1.00 49.38 181 ASP A C 1
ATOM 1449 O O . ASP A 1 181 ? 20.127 -14.041 -30.725 1.00 49.38 181 ASP A O 1
ATOM 1453 N N . TRP A 1 182 ? 19.072 -12.089 -31.076 1.00 47.16 182 TRP A N 1
ATOM 1454 C CA . T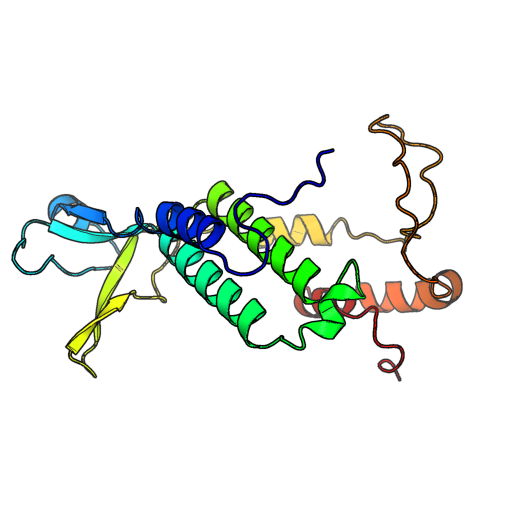RP A 1 182 ? 17.704 -12.563 -30.873 1.00 47.16 182 TRP A CA 1
ATOM 1455 C C . TRP A 1 182 ? 17.267 -13.573 -31.937 1.00 47.16 182 TRP A C 1
ATOM 1457 O O . TRP A 1 182 ? 16.535 -14.511 -31.625 1.00 47.16 182 TRP A O 1
ATOM 1467 N N . GLU A 1 183 ? 17.719 -13.416 -33.183 1.00 50.72 183 GLU A N 1
ATOM 1468 C CA . GLU A 1 183 ? 17.319 -14.319 -34.267 1.00 50.72 183 GLU A CA 1
ATOM 1469 C C . GLU A 1 183 ? 17.858 -15.734 -34.048 1.00 50.72 183 GLU A C 1
ATOM 1471 O O . GLU A 1 183 ? 17.173 -16.702 -34.374 1.00 50.72 183 GLU A O 1
ATOM 1476 N N . ALA A 1 184 ? 19.024 -15.862 -33.409 1.00 50.91 184 ALA A N 1
ATOM 1477 C CA . ALA A 1 184 ? 19.602 -17.149 -33.040 1.00 50.91 184 ALA A CA 1
ATOM 1478 C C . ALA A 1 184 ? 18.896 -17.838 -31.854 1.00 50.91 184 ALA A C 1
ATOM 1480 O O . ALA A 1 184 ? 19.010 -19.052 -31.716 1.00 50.91 184 ALA A O 1
ATOM 1481 N N . GLN A 1 185 ? 18.180 -17.093 -31.000 1.00 50.72 185 GLN A N 1
ATOM 1482 C CA . GLN A 1 185 ? 17.607 -17.601 -29.738 1.00 50.72 185 GLN A CA 1
ATOM 1483 C C . GLN A 1 185 ? 16.072 -17.651 -29.720 1.00 50.72 185 GLN A C 1
ATOM 1485 O O . GLN A 1 185 ? 15.477 -18.129 -28.751 1.00 50.72 185 GLN A O 1
ATOM 1490 N N . ARG A 1 186 ? 15.415 -17.158 -30.778 1.00 52.91 186 ARG A N 1
ATOM 1491 C CA . ARG A 1 186 ? 13.952 -17.049 -30.863 1.00 52.91 186 ARG A CA 1
ATOM 1492 C C . ARG A 1 186 ? 13.252 -18.386 -30.644 1.00 52.91 186 ARG A C 1
ATOM 1494 O O . ARG A 1 186 ? 12.327 -18.460 -29.842 1.00 52.91 186 ARG A O 1
ATOM 1501 N N . ASP A 1 187 ? 13.678 -19.424 -31.355 1.00 58.72 187 ASP A N 1
ATOM 1502 C CA . ASP A 1 187 ? 12.955 -20.697 -31.371 1.00 58.72 187 ASP A CA 1
ATOM 1503 C C . ASP A 1 187 ? 13.074 -21.416 -30.008 1.00 58.72 187 ASP A C 1
ATOM 1505 O O . ASP A 1 187 ? 12.095 -21.986 -29.516 1.00 58.72 187 ASP A O 1
ATOM 1509 N N . ASP A 1 188 ? 14.222 -21.277 -29.334 1.00 58.19 188 ASP A N 1
ATOM 1510 C CA . ASP A 1 188 ? 14.446 -21.765 -27.968 1.00 58.19 188 ASP A CA 1
ATOM 1511 C C . ASP A 1 188 ? 13.626 -20.976 -26.936 1.00 58.19 188 ASP A C 1
ATOM 1513 O O . ASP A 1 188 ? 13.023 -21.567 -26.033 1.00 58.19 188 ASP A O 1
ATOM 1517 N N . TYR A 1 189 ? 13.533 -19.649 -27.085 1.00 53.84 189 TYR A N 1
ATOM 1518 C CA . TYR A 1 189 ? 12.709 -18.803 -26.219 1.00 53.84 189 TYR A CA 1
ATOM 1519 C C . TYR A 1 189 ? 11.213 -19.087 -26.387 1.00 53.84 189 TYR A C 1
ATOM 1521 O O . TYR A 1 189 ? 10.488 -19.196 -25.398 1.00 53.84 189 TYR A O 1
ATOM 1529 N N . GLU A 1 190 ? 10.726 -19.248 -27.617 1.00 56.62 190 GLU A N 1
ATOM 1530 C CA . GLU A 1 190 ? 9.323 -19.576 -27.879 1.00 56.62 190 GLU A CA 1
ATOM 1531 C C . GLU A 1 190 ? 8.945 -20.962 -27.347 1.00 56.62 190 GLU A C 1
ATOM 1533 O O . GLU A 1 190 ? 7.840 -21.144 -26.826 1.00 56.62 190 GLU A O 1
ATOM 1538 N N . ALA A 1 191 ? 9.849 -21.939 -27.455 1.00 64.50 191 ALA A N 1
ATOM 1539 C CA . ALA A 1 191 ? 9.670 -23.255 -26.853 1.00 64.50 191 ALA A CA 1
ATOM 1540 C C . ALA A 1 191 ? 9.673 -23.174 -25.317 1.00 64.50 191 ALA A C 1
ATOM 1542 O O . ALA A 1 191 ? 8.828 -23.794 -24.668 1.00 64.50 191 ALA A O 1
ATOM 1543 N N . TRP A 1 192 ? 10.564 -22.363 -24.737 1.00 61.28 192 TRP A N 1
ATOM 1544 C CA . TRP A 1 192 ? 10.641 -22.097 -23.298 1.00 61.28 192 TRP A CA 1
ATOM 1545 C C . TRP A 1 192 ? 9.384 -21.397 -22.755 1.00 61.28 192 TRP A C 1
ATOM 1547 O O . TRP A 1 192 ? 8.842 -21.823 -21.735 1.00 61.28 192 TRP A O 1
ATOM 1557 N N . ALA A 1 193 ? 8.871 -20.372 -23.440 1.00 53.41 193 ALA A N 1
ATOM 1558 C CA . ALA A 1 193 ? 7.740 -19.560 -22.985 1.00 53.41 193 ALA A CA 1
ATOM 1559 C C . ALA A 1 193 ? 6.410 -20.333 -22.972 1.00 53.41 193 ALA A C 1
ATOM 1561 O O . ALA A 1 193 ? 5.561 -20.086 -22.119 1.00 53.41 193 ALA A O 1
ATOM 1562 N N . LYS A 1 194 ? 6.229 -21.298 -23.882 1.00 61.75 194 LYS A N 1
ATOM 1563 C CA . LYS A 1 194 ? 4.980 -22.071 -24.025 1.00 61.75 194 LYS A CA 1
ATOM 1564 C C . LYS A 1 194 ? 4.769 -23.141 -22.947 1.00 61.75 194 LYS A C 1
ATOM 1566 O O . LYS A 1 194 ? 3.650 -23.621 -22.794 1.00 61.75 194 LYS A O 1
ATOM 1571 N N . VAL A 1 195 ? 5.815 -23.543 -22.220 1.00 56.38 195 VAL A N 1
ATOM 1572 C CA . VAL A 1 195 ? 5.779 -24.708 -21.306 1.00 56.38 195 VAL A CA 1
ATOM 1573 C C . VAL A 1 195 ? 5.953 -24.348 -19.829 1.00 56.38 195 VAL A C 1
ATOM 1575 O O . VAL A 1 195 ? 6.157 -25.234 -18.995 1.00 56.38 195 VAL A O 1
ATOM 1578 N N . LYS A 1 196 ? 5.919 -23.058 -19.489 1.00 53.53 196 LYS A N 1
ATOM 1579 C CA . LYS A 1 196 ? 6.227 -22.562 -18.144 1.00 53.53 196 LYS A CA 1
ATOM 1580 C C . LYS A 1 196 ? 5.025 -21.878 -17.502 1.00 53.53 196 LYS A C 1
ATOM 1582 O O . LYS A 1 196 ? 4.206 -21.260 -18.172 1.00 53.53 196 LYS A O 1
ATOM 1587 N N . THR A 1 197 ? 4.918 -22.026 -16.185 1.00 51.75 197 THR A N 1
ATOM 1588 C CA . THR A 1 197 ? 3.869 -21.402 -15.373 1.00 51.75 197 THR A CA 1
ATOM 1589 C C . THR A 1 197 ? 4.151 -19.908 -15.184 1.00 51.75 197 THR A C 1
ATOM 1591 O O . THR A 1 197 ? 5.295 -19.464 -15.299 1.00 51.75 197 THR A O 1
ATOM 1594 N N . HIS A 1 198 ? 3.123 -19.127 -14.844 1.00 46.78 198 HIS A N 1
ATOM 1595 C CA . HIS A 1 198 ? 3.207 -17.682 -14.573 1.00 46.78 198 HIS A CA 1
ATOM 1596 C C . HIS A 1 198 ? 4.410 -17.280 -13.683 1.00 46.78 198 HIS A C 1
ATOM 1598 O O . HIS A 1 198 ? 5.124 -16.316 -13.956 1.00 46.78 198 HIS A O 1
ATOM 1604 N N . GLU A 1 199 ? 4.706 -18.082 -12.658 1.00 37.75 199 GLU A N 1
ATOM 1605 C CA . GLU A 1 199 ? 5.790 -17.861 -11.690 1.00 37.75 199 GLU A CA 1
ATOM 1606 C C . GLU A 1 199 ? 7.206 -18.023 -12.291 1.00 37.75 199 GLU A C 1
ATOM 1608 O O . GLU A 1 199 ? 8.179 -17.434 -11.816 1.00 37.75 199 GLU A O 1
ATOM 1613 N N . GLN A 1 200 ? 7.335 -18.799 -13.369 1.00 42.69 200 GLN A N 1
ATOM 1614 C CA . GLN A 1 200 ? 8.593 -19.033 -14.083 1.00 42.69 200 GLN A CA 1
ATOM 1615 C C . GLN A 1 200 ? 8.886 -17.929 -15.112 1.00 42.69 200 GLN A C 1
ATOM 1617 O O . GLN A 1 200 ? 10.054 -17.649 -15.384 1.00 42.69 200 GLN A O 1
ATOM 1622 N N . HIS A 1 201 ? 7.852 -17.253 -15.622 1.00 42.44 201 HIS A N 1
ATOM 1623 C CA . HIS A 1 201 ? 7.985 -16.139 -16.566 1.00 42.44 201 HIS A CA 1
ATOM 1624 C C . HIS A 1 201 ? 8.587 -14.886 -15.898 1.00 42.44 201 HIS A C 1
ATOM 1626 O O . HIS A 1 201 ? 9.478 -14.241 -16.451 1.00 42.44 201 HIS A O 1
ATOM 1632 N N . LEU A 1 202 ? 8.195 -14.603 -14.648 1.00 36.94 202 LEU A N 1
ATOM 1633 C CA . LEU A 1 202 ? 8.701 -13.465 -13.864 1.00 36.94 202 LEU A CA 1
ATOM 1634 C C . LEU A 1 202 ? 10.209 -13.546 -13.569 1.00 36.94 202 LEU A C 1
ATOM 1636 O O . LEU A 1 202 ? 10.875 -12.516 -13.508 1.00 36.94 202 LEU A O 1
ATOM 1640 N N . ARG A 1 203 ? 10.783 -14.751 -13.440 1.00 36.75 203 ARG A N 1
ATOM 1641 C CA . ARG A 1 203 ? 12.235 -14.921 -13.228 1.00 36.75 203 ARG A CA 1
ATOM 1642 C C . ARG A 1 203 ? 13.065 -14.618 -14.480 1.00 36.75 203 ARG A C 1
ATOM 1644 O O . ARG A 1 203 ? 14.209 -14.200 -14.341 1.00 36.75 203 ARG A O 1
ATOM 1651 N N . GLY A 1 204 ? 12.501 -14.792 -15.678 1.00 34.22 204 GLY A N 1
ATOM 1652 C CA . GLY A 1 204 ? 13.182 -14.507 -16.948 1.00 34.22 204 GLY A CA 1
ATOM 1653 C C . GLY A 1 204 ? 13.297 -13.012 -17.262 1.00 34.22 204 GLY A C 1
ATOM 1654 O O . GLY A 1 204 ? 14.286 -12.579 -17.841 1.00 34.22 204 GLY A O 1
ATOM 1655 N N . HIS A 1 205 ? 12.331 -12.200 -16.824 1.00 40.22 205 HIS A N 1
ATOM 1656 C CA . HIS A 1 205 ? 12.349 -10.751 -17.063 1.00 40.22 205 HIS A CA 1
ATOM 1657 C C . HIS A 1 205 ? 13.266 -9.970 -16.110 1.00 40.22 205 HIS A C 1
ATOM 1659 O O . HIS A 1 205 ? 13.716 -8.882 -16.454 1.00 40.22 205 HIS A O 1
ATOM 1665 N N . VAL A 1 206 ? 13.589 -10.529 -14.938 1.00 36.22 206 VAL A N 1
ATOM 1666 C CA . VAL A 1 206 ? 14.462 -9.895 -13.927 1.00 36.22 206 VAL A CA 1
ATOM 1667 C C . VAL A 1 206 ? 15.953 -10.222 -14.160 1.00 36.22 206 VAL A C 1
ATOM 1669 O O . VAL A 1 206 ? 16.827 -9.727 -13.452 1.00 36.22 206 VAL A O 1
ATOM 1672 N N . GLY A 1 207 ? 16.273 -11.034 -15.173 1.00 35.44 207 GLY A N 1
ATOM 1673 C CA . GLY A 1 207 ? 17.589 -11.647 -15.359 1.00 35.44 207 GLY A CA 1
ATOM 1674 C C . GLY A 1 207 ? 18.286 -11.357 -16.688 1.00 35.44 207 GLY A C 1
ATOM 1675 O O . GLY A 1 207 ? 18.919 -12.259 -17.213 1.00 35.44 207 GLY A O 1
ATOM 1676 N N . TYR A 1 208 ? 18.233 -10.137 -17.231 1.00 35.03 208 TYR A N 1
ATOM 1677 C CA . TYR A 1 208 ? 19.104 -9.735 -18.355 1.00 35.03 208 TYR A CA 1
ATOM 1678 C C . TYR A 1 208 ? 20.324 -8.937 -17.873 1.00 35.03 208 TYR A C 1
ATOM 1680 O O . TYR A 1 208 ? 20.610 -7.844 -18.346 1.00 35.03 208 TYR A O 1
ATOM 1688 N N . LEU A 1 209 ? 21.050 -9.486 -16.897 1.00 35.50 209 LEU A N 1
ATOM 1689 C CA . LEU A 1 209 ? 22.407 -9.040 -16.547 1.00 35.50 209 LEU A CA 1
ATOM 1690 C C . LEU A 1 209 ? 23.365 -10.200 -16.240 1.00 35.50 209 LEU A C 1
ATOM 1692 O O . LEU A 1 209 ? 24.538 -9.955 -15.968 1.00 35.50 209 LEU A O 1
ATOM 1696 N N . ASP A 1 210 ? 22.910 -11.452 -16.307 1.00 31.44 210 ASP A N 1
ATOM 1697 C CA . ASP A 1 210 ? 23.759 -12.602 -16.019 1.00 31.44 210 ASP A CA 1
ATOM 1698 C C . ASP A 1 210 ? 23.990 -13.439 -17.283 1.00 31.44 210 ASP A C 1
ATOM 1700 O O . ASP A 1 210 ? 23.139 -14.218 -17.706 1.00 31.44 210 ASP A O 1
ATOM 1704 N N . LYS A 1 211 ? 25.174 -13.281 -17.886 1.00 37.72 211 LYS A N 1
ATOM 1705 C CA . LYS A 1 211 ? 25.653 -14.117 -18.999 1.00 37.72 211 LYS A CA 1
ATOM 1706 C C . LYS A 1 211 ? 26.018 -15.548 -18.567 1.00 37.72 211 LYS A C 1
ATOM 1708 O O . LYS A 1 211 ? 26.612 -16.263 -19.366 1.00 37.72 211 LYS A O 1
ATOM 1713 N N . THR A 1 212 ? 25.732 -15.974 -17.333 1.00 34.78 212 THR A N 1
ATOM 1714 C CA . THR A 1 212 ? 26.237 -17.256 -16.810 1.00 34.78 212 THR A CA 1
ATOM 1715 C C . THR A 1 212 ? 25.194 -18.285 -16.399 1.00 34.78 212 THR A C 1
ATOM 1717 O O . THR A 1 212 ? 25.585 -19.317 -15.868 1.00 34.78 212 THR A O 1
ATOM 1720 N N . ASN A 1 213 ? 23.902 -18.104 -16.690 1.00 36.44 213 ASN A N 1
ATOM 1721 C CA . ASN A 1 213 ? 22.910 -19.117 -16.307 1.00 36.44 213 ASN A CA 1
ATOM 1722 C C . ASN A 1 213 ? 21.880 -19.449 -17.390 1.00 36.44 213 ASN A C 1
ATOM 1724 O O . ASN A 1 213 ? 20.697 -19.170 -17.236 1.00 36.44 213 ASN A O 1
ATOM 1728 N N . TYR A 1 214 ? 22.341 -20.143 -18.427 1.00 25.41 214 TYR A N 1
ATOM 1729 C CA . TYR A 1 214 ? 21.702 -21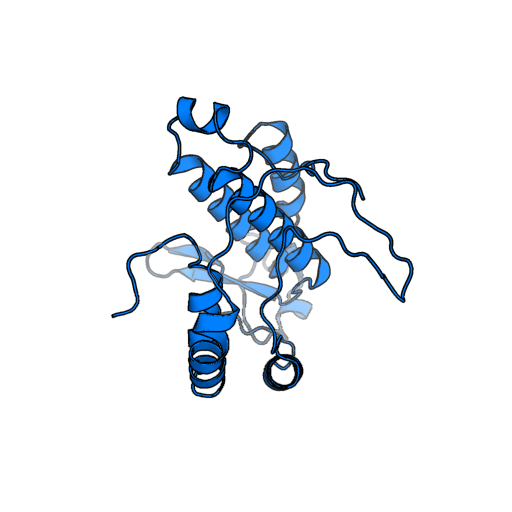.368 -18.926 1.00 25.41 214 TYR A CA 1
ATOM 1730 C C . TYR A 1 214 ? 22.833 -22.374 -19.236 1.00 25.41 214 TYR A C 1
ATOM 1732 O O . TYR A 1 214 ? 23.947 -21.920 -19.506 1.00 25.41 214 TYR A O 1
ATOM 1740 N N . PRO A 1 215 ? 22.614 -23.698 -19.105 1.00 36.88 215 PRO A N 1
ATOM 1741 C CA . PRO A 1 215 ? 23.607 -24.690 -19.523 1.00 36.88 215 PRO A CA 1
ATOM 1742 C C . PRO A 1 215 ? 24.011 -24.523 -20.991 1.00 36.88 215 PRO A C 1
ATOM 1744 O O . PRO A 1 215 ? 23.143 -24.112 -21.796 1.00 36.88 215 PRO A O 1
#

Secondary structure (DSSP, 8-state):
---P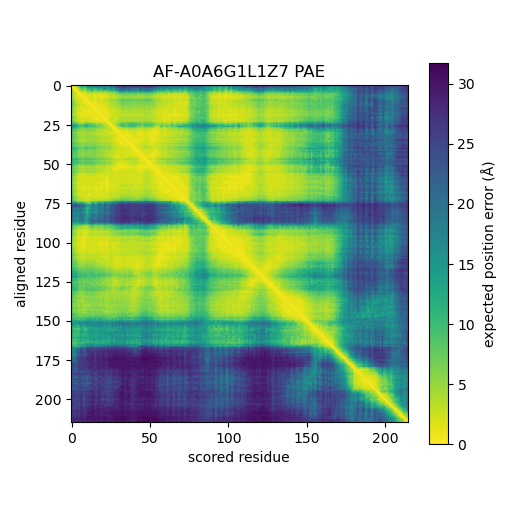PPTT-SS--HHHHHHHHHHHTT-EEEEEHHHHTT-SS--PEETTEEEEEEEEEHHHHHHHHHHHHHHHHHHS---HHHHTT-TT-HHHHHHHHHHHHHHHHHHH----EEEEEE-TTT--EEE-TT-------SHHHHHHHHTS---S---TTS-----TT------------PPP-HHHHHHHHHHHHHT--HHHHHHHHT-TT-TT---

pLDDT: mean 75.87, std 20.9, range [25.41, 97.94]

Foldseek 3Di:
DDPDDDQCFDADDPRNVVVLCVQLVQFKDKDAPVVQVPDPDHADADVVGNRITIWGQVLSVVSVVLVVVLVVLNVPDDPPVVVVVDPDDPSNVVRVVSVVVNVVSVVVPRRQTFHWDQDPVPRDIDTDPPRDGDDDDVVVVVVVDLVPDPLDDDDPPDWPPDDPVPPDTDPDPPDDDDDDPCVVCNVVVNVVSVPDDPVVVVVVVVDPPDPPDDD

Mean predicted aligned error: 13.09 Å

Organism: NCBI:txid161662

Nearest PDB structures (foldseek):
  1us6-assembly1_A  TM=6.512E-01  e=3.261E+00  Agrobacterium tumefaciens
  1us6-assembly1_B  TM=6.182E-01  e=2.875E+00  Agrobacterium tumefaciens
  1rfy-assembly1_A  TM=6.165E-01  e=3.699E+00  Agrobacterium tumefaciens
  2hjd-assembly1_A  TM=6.647E-01  e=5.746E+00  Agrobacterium tumefaciens